Protein AF-A0A1V5L7X8-F1 (afdb_monomer_lite)

Radius of gyration: 22.52 Å; chains: 1; bounding box: 56×66×62 Å

Secondary structure (DSSP, 8-state):
-EESSS---S-B----TTPEEEEETTTTEEEEETTHHHHH-HHHHHHHHHHHHHH---S---S-----SS-HHHHHHHHHHHHHHHHHHHHHHHHHTT---TT--HHHHHHHHHHHHHS-THHHHT---EE-SSBSSSSEEEEPSHHHHHHHHHHHHHHHHHHHHHHHHHH-TT--HHHHHHHH-SPPP--EEEETTEEEEHHHHHHHHHHHHTTSS-SHHHHHHHHHHHHHHHHHHHHHHHHHHHHHHTT-SS--HHHHHHHHHHHHHHHHHHHHHHHHHHHHHHH-HHHHTTSSSHHHHHHHH--STT-HHHHHHHHHHHHHHHHHHHHHHH-

Structure (mmCIF, N/CA/C/O backbone):
data_AF-A0A1V5L7X8-F1
#
_entry.id   AF-A0A1V5L7X8-F1
#
loop_
_atom_site.group_PDB
_atom_site.id
_atom_site.type_symbol
_atom_site.label_atom_id
_atom_site.label_alt_id
_atom_site.label_comp_id
_atom_site.label_asym_id
_atom_site.label_entity_id
_atom_site.label_seq_id
_atom_site.pdbx_PDB_ins_code
_atom_site.Cartn_x
_atom_site.Cartn_y
_atom_site.Cartn_z
_atom_site.occupancy
_atom_site.B_iso_or_equiv
_atom_site.auth_seq_id
_atom_site.auth_comp_id
_atom_site.auth_asym_id
_atom_site.auth_atom_id
_atom_site.pdbx_PDB_model_num
ATOM 1 N N . MET A 1 1 ? -6.757 3.843 -9.253 1.00 75.81 1 MET A N 1
ATOM 2 C CA . MET A 1 1 ? -6.275 3.767 -10.645 1.00 75.81 1 MET A CA 1
ATOM 3 C C . MET A 1 1 ? -6.547 5.101 -11.329 1.00 75.81 1 MET A C 1
ATOM 5 O O . MET A 1 1 ? -7.628 5.641 -11.131 1.00 75.81 1 MET A O 1
ATOM 9 N N . LEU A 1 2 ? -5.576 5.668 -12.050 1.00 81.38 2 LEU A N 1
ATOM 10 C CA . LEU A 1 2 ? -5.768 6.826 -12.931 1.00 81.38 2 LEU A CA 1
ATOM 11 C C . LEU A 1 2 ? -5.693 6.351 -14.379 1.00 81.38 2 LEU A C 1
ATOM 13 O O . LEU A 1 2 ? -4.814 5.571 -14.728 1.00 81.38 2 LEU A O 1
ATOM 17 N N . ILE A 1 3 ? -6.605 6.836 -15.206 1.00 76.88 3 ILE A N 1
ATOM 18 C CA . ILE A 1 3 ? -6.681 6.509 -16.624 1.00 76.88 3 ILE A CA 1
ATOM 19 C C . ILE A 1 3 ? -6.250 7.751 -17.416 1.00 76.88 3 ILE A C 1
ATOM 21 O O . ILE A 1 3 ? -6.869 8.801 -17.254 1.00 76.88 3 ILE A O 1
ATOM 25 N N . SER A 1 4 ? -5.194 7.657 -18.238 1.00 70.31 4 SER A N 1
ATOM 26 C CA . SER A 1 4 ? -4.653 8.818 -18.974 1.00 70.31 4 SER A CA 1
ATOM 27 C C . SER A 1 4 ? -5.590 9.334 -20.076 1.00 70.31 4 SER A C 1
ATOM 29 O O . SER A 1 4 ? -5.692 10.541 -20.287 1.00 70.31 4 SER A O 1
ATOM 31 N N . LYS A 1 5 ? -6.293 8.425 -20.761 1.00 73.00 5 LYS A N 1
ATOM 32 C CA . LYS A 1 5 ? -7.314 8.689 -21.788 1.00 73.00 5 LYS A CA 1
ATOM 33 C C . LYS A 1 5 ? -8.407 7.635 -21.694 1.00 73.00 5 LYS A C 1
ATOM 35 O O . LYS A 1 5 ? -8.087 6.481 -21.455 1.00 73.00 5 LYS A O 1
ATOM 40 N N . ALA A 1 6 ? -9.668 8.002 -21.908 1.00 70.12 6 ALA A N 1
ATOM 41 C CA . ALA A 1 6 ? -10.821 7.101 -21.789 1.00 70.12 6 ALA A CA 1
ATOM 42 C C . ALA A 1 6 ? -11.048 6.202 -23.026 1.00 70.12 6 ALA A C 1
ATOM 44 O O . ALA A 1 6 ? -12.188 5.962 -23.407 1.00 70.12 6 ALA A O 1
ATOM 45 N N . ASP A 1 7 ? -9.975 5.730 -23.662 1.00 78.06 7 ASP A N 1
ATOM 46 C CA . ASP A 1 7 ? -10.042 4.908 -24.874 1.00 78.06 7 ASP A CA 1
ATOM 47 C C . ASP A 1 7 ? -9.293 3.590 -24.649 1.00 78.06 7 ASP A C 1
ATOM 49 O O . ASP A 1 7 ? -8.071 3.520 -24.813 1.00 78.06 7 ASP A O 1
ATOM 53 N N . TYR A 1 8 ? -10.026 2.565 -24.201 1.00 83.31 8 TYR A N 1
ATOM 54 C CA . TYR A 1 8 ? -9.545 1.188 -24.069 1.00 83.31 8 TYR A CA 1
ATOM 55 C C . TYR A 1 8 ? -10.532 0.261 -24.777 1.00 83.31 8 TYR A C 1
ATOM 57 O O . TYR A 1 8 ? -11.680 0.164 -24.343 1.00 83.31 8 TYR A O 1
ATOM 65 N N . PRO A 1 9 ? -10.110 -0.426 -25.849 1.00 83.12 9 PRO A N 1
ATOM 66 C CA . PRO A 1 9 ? -11.012 -1.237 -26.664 1.00 83.12 9 PRO A CA 1
ATOM 67 C C . PRO A 1 9 ? -11.331 -2.613 -26.053 1.00 83.12 9 PRO A C 1
ATOM 69 O O . PRO A 1 9 ? -12.159 -3.335 -26.601 1.00 83.12 9 PRO A O 1
ATOM 72 N N . ALA A 1 10 ? -10.669 -2.999 -24.958 1.00 89.50 10 ALA A N 1
ATOM 73 C CA . ALA A 1 10 ? -10.770 -4.321 -24.346 1.00 89.50 10 ALA A CA 1
ATOM 74 C C . ALA A 1 10 ? -11.104 -4.244 -22.847 1.00 89.50 10 ALA A C 1
ATOM 76 O O . ALA A 1 10 ? -10.884 -3.226 -22.191 1.00 89.50 10 ALA A O 1
ATOM 77 N N . GLU A 1 11 ? -11.616 -5.353 -22.310 1.00 91.94 11 GLU A N 1
ATOM 78 C CA . GLU A 1 11 ? -11.830 -5.547 -20.873 1.00 91.94 11 GLU A CA 1
ATOM 79 C C . GLU A 1 11 ? -10.484 -5.552 -20.129 1.00 91.94 11 GLU A C 1
ATOM 81 O O . GLU A 1 11 ? -9.515 -6.161 -20.594 1.00 91.94 11 GLU A O 1
ATOM 86 N N . LEU A 1 12 ? -10.437 -4.883 -18.973 1.00 93.44 12 LEU A N 1
ATOM 87 C CA . LEU A 1 12 ? -9.239 -4.724 -18.149 1.00 93.44 12 LEU A CA 1
ATOM 88 C C . LEU A 1 12 ? -9.455 -5.297 -16.748 1.00 93.44 12 LEU A C 1
ATOM 90 O O . LEU A 1 12 ? -10.485 -5.034 -16.127 1.00 93.44 12 LEU A O 1
ATOM 94 N N . ASP A 1 13 ? -8.438 -5.982 -16.233 1.00 94.88 13 ASP A N 1
ATOM 95 C CA . ASP A 1 13 ? -8.326 -6.395 -14.833 1.00 94.88 13 ASP A CA 1
ATOM 96 C C . ASP A 1 13 ? -6.951 -5.972 -14.306 1.00 94.88 13 ASP A C 1
ATOM 98 O O . ASP A 1 13 ? -5.922 -6.522 -14.685 1.00 94.88 13 ASP A O 1
ATOM 102 N N . ILE A 1 14 ? -6.896 -4.920 -13.489 1.00 95.62 14 ILE A N 1
ATOM 103 C CA . ILE A 1 14 ? -5.626 -4.305 -13.086 1.00 95.62 14 ILE A CA 1
ATOM 104 C C . ILE A 1 14 ? -5.356 -4.589 -11.606 1.00 95.62 14 ILE A C 1
ATOM 106 O O . ILE A 1 14 ? -5.745 -3.782 -10.757 1.00 95.62 14 ILE A O 1
ATOM 110 N N . PRO A 1 15 ? -4.606 -5.655 -11.266 1.00 96.56 15 PRO A N 1
ATOM 111 C CA . PRO A 1 15 ? -4.279 -6.017 -9.882 1.00 96.56 15 PRO A CA 1
ATOM 112 C C . PRO A 1 15 ? -3.201 -5.124 -9.238 1.00 96.56 15 PRO A C 1
ATOM 114 O O . PRO A 1 15 ? -2.566 -5.511 -8.261 1.00 96.56 15 PRO A O 1
ATOM 117 N N . LEU A 1 16 ? -2.940 -3.938 -9.798 1.00 97.88 16 LEU A N 1
ATOM 118 C CA . LEU A 1 16 ? -1.888 -3.022 -9.357 1.00 97.88 16 LEU A CA 1
ATOM 119 C C . LEU A 1 16 ? -2.522 -1.737 -8.804 1.00 97.88 16 LEU A C 1
ATOM 121 O O . LEU A 1 16 ? -2.891 -0.846 -9.585 1.00 97.88 16 LEU A O 1
ATOM 125 N N . PRO A 1 17 ? -2.659 -1.602 -7.471 1.00 96.62 17 PRO A N 1
ATOM 126 C CA . PRO A 1 17 ? -3.337 -0.468 -6.863 1.00 96.62 17 PRO A CA 1
ATOM 127 C C . PRO A 1 17 ? -2.562 0.827 -7.106 1.00 96.62 17 PRO A C 1
ATOM 129 O O . PRO A 1 17 ? -1.346 0.838 -7.310 1.00 96.62 17 PRO A O 1
ATOM 132 N N . PHE A 1 18 ? -3.273 1.956 -7.088 1.00 96.31 18 PHE A N 1
ATOM 133 C CA . PHE A 1 18 ? -2.678 3.286 -7.299 1.00 96.31 18 PHE A CA 1
ATOM 134 C C . PHE A 1 18 ? -1.931 3.459 -8.632 1.00 96.31 18 PHE A C 1
ATOM 136 O O . PHE A 1 18 ? -1.112 4.367 -8.754 1.00 96.31 18 PHE A O 1
ATOM 143 N N . SER A 1 19 ? -2.216 2.627 -9.634 1.00 96.81 19 SER A N 1
ATOM 144 C CA . SER A 1 19 ? -1.556 2.671 -10.938 1.00 96.81 19 SER A CA 1
ATOM 145 C C . SER A 1 19 ? -2.061 3.798 -11.846 1.00 96.81 19 SER A C 1
ATOM 147 O O . SER A 1 19 ? -3.189 4.282 -11.691 1.00 96.81 19 SER A O 1
ATOM 149 N N . LEU A 1 20 ? -1.211 4.206 -12.791 1.00 96.00 20 LEU A N 1
ATOM 150 C CA . LEU A 1 20 ? -1.579 4.948 -13.998 1.00 96.00 20 LEU A CA 1
ATOM 151 C C . LEU A 1 20 ? -1.630 3.976 -15.175 1.00 96.00 20 LEU A C 1
ATOM 153 O O . LEU A 1 20 ? -0.674 3.232 -15.387 1.00 96.00 20 LEU A O 1
ATOM 157 N N . LEU A 1 21 ? -2.714 4.032 -15.943 1.00 95.19 21 LEU A N 1
ATOM 158 C CA . LEU A 1 21 ? -2.870 3.318 -17.204 1.00 95.19 21 LEU A CA 1
ATOM 159 C C . LEU A 1 21 ? -2.687 4.279 -18.366 1.00 95.19 21 LEU A C 1
ATOM 161 O O . LEU A 1 21 ? -3.274 5.368 -18.377 1.00 95.19 21 LEU A O 1
ATOM 165 N N . ASN A 1 22 ? -1.910 3.838 -19.349 1.00 94.19 22 ASN A N 1
ATOM 166 C CA . ASN A 1 22 ? -1.708 4.532 -20.602 1.00 94.19 22 ASN A CA 1
ATOM 167 C C . ASN A 1 22 ? -1.894 3.577 -21.787 1.00 94.19 22 ASN A C 1
ATOM 169 O O . ASN A 1 22 ? -1.183 2.581 -21.920 1.00 94.19 22 ASN A O 1
ATOM 173 N N . ASN A 1 23 ? -2.844 3.892 -22.666 1.00 92.94 23 ASN A N 1
ATOM 174 C CA . ASN A 1 23 ? -3.020 3.182 -23.927 1.00 92.94 23 ASN A CA 1
ATOM 175 C C . ASN A 1 23 ? -2.022 3.720 -24.969 1.00 92.94 23 ASN A C 1
ATOM 177 O O . ASN A 1 23 ? -2.207 4.818 -25.500 1.00 92.94 23 ASN A O 1
ATOM 181 N N . ASN A 1 24 ? -0.968 2.957 -25.273 1.00 92.75 24 ASN A N 1
ATOM 182 C CA . ASN A 1 24 ? 0.016 3.323 -26.289 1.00 92.75 24 ASN A CA 1
ATOM 183 C C . ASN A 1 24 ? -0.350 2.672 -27.631 1.00 92.75 24 ASN A C 1
ATOM 185 O O . ASN A 1 24 ? 0.123 1.586 -27.975 1.00 92.75 24 ASN A O 1
ATOM 189 N N . ALA A 1 25 ? -1.207 3.361 -28.389 1.00 90.56 25 ALA A N 1
ATOM 190 C CA . ALA A 1 25 ? -1.681 2.900 -29.692 1.00 90.56 25 ALA A CA 1
ATOM 191 C C . ALA A 1 25 ? -0.547 2.759 -30.724 1.00 90.56 25 ALA A C 1
ATOM 193 O O . ALA A 1 25 ? -0.544 1.803 -31.493 1.00 90.56 25 ALA A O 1
ATOM 194 N N . THR A 1 26 ? 0.450 3.654 -30.704 1.00 92.62 26 THR A N 1
ATOM 195 C CA . THR A 1 26 ? 1.575 3.645 -31.656 1.00 92.62 26 THR A CA 1
ATOM 196 C C . THR A 1 26 ? 2.409 2.370 -31.560 1.00 92.62 26 THR A C 1
ATOM 198 O O . THR A 1 26 ? 2.804 1.815 -32.580 1.00 92.62 26 THR A O 1
ATOM 201 N N . LEU A 1 27 ? 2.671 1.892 -30.341 1.00 94.44 27 LEU A N 1
ATOM 202 C CA . LEU A 1 27 ? 3.422 0.654 -30.101 1.00 94.44 27 LEU A CA 1
ATOM 203 C C . LEU A 1 27 ? 2.517 -0.567 -29.897 1.00 94.44 27 LEU A C 1
ATOM 205 O O . LEU A 1 27 ? 3.012 -1.624 -29.513 1.00 94.44 27 LEU A O 1
ATOM 209 N N . ASN A 1 28 ? 1.207 -0.412 -30.120 1.00 94.44 28 ASN A N 1
ATOM 210 C CA . ASN A 1 28 ? 0.182 -1.417 -29.858 1.00 94.44 28 ASN A CA 1
ATOM 211 C C . ASN A 1 28 ? 0.393 -2.132 -28.509 1.00 94.44 28 ASN A C 1
ATOM 213 O O . ASN A 1 28 ? 0.590 -3.346 -28.453 1.00 94.44 28 ASN A O 1
ATOM 217 N N . ARG A 1 29 ? 0.415 -1.369 -27.410 1.00 95.00 29 ARG A N 1
ATOM 218 C CA . ARG A 1 29 ? 0.629 -1.917 -26.064 1.00 95.00 29 ARG A CA 1
ATOM 219 C C . ARG A 1 29 ? -0.116 -1.138 -24.989 1.00 95.00 29 ARG A C 1
ATOM 221 O O . ARG A 1 29 ? -0.363 0.061 -25.130 1.00 95.00 29 ARG A O 1
ATOM 228 N N . LEU A 1 30 ? -0.420 -1.818 -23.894 1.00 95.75 30 LEU A N 1
ATOM 229 C CA . LEU A 1 30 ? -0.875 -1.190 -22.661 1.00 95.75 30 LEU A CA 1
ATOM 230 C C . LEU A 1 30 ? 0.338 -0.905 -21.773 1.00 95.75 30 LEU A C 1
ATOM 232 O O . LEU A 1 30 ? 1.178 -1.775 -21.568 1.00 95.75 30 LEU A O 1
ATOM 236 N N . GLU A 1 31 ? 0.442 0.305 -21.240 1.00 96.69 31 GLU A N 1
ATOM 237 C CA . GLU A 1 31 ? 1.493 0.693 -20.301 1.00 96.69 31 GLU A CA 1
ATOM 238 C C . GLU A 1 31 ? 0.880 0.956 -18.930 1.00 96.69 31 GLU A C 1
ATOM 240 O O . GLU A 1 31 ? -0.093 1.704 -18.804 1.00 96.69 31 GLU A O 1
ATOM 245 N N . ILE A 1 32 ? 1.460 0.351 -17.896 1.00 97.56 32 ILE A N 1
ATOM 246 C CA . ILE A 1 32 ? 0.969 0.472 -16.525 1.00 97.56 32 ILE A CA 1
ATOM 247 C C . ILE A 1 32 ? 2.116 0.900 -15.628 1.00 97.56 32 ILE A C 1
ATOM 249 O O . ILE A 1 32 ? 3.139 0.227 -15.549 1.00 97.56 32 ILE A O 1
ATOM 253 N N . MET A 1 33 ? 1.934 2.010 -14.918 1.00 98.00 33 MET A N 1
ATOM 254 C CA . MET A 1 33 ? 2.867 2.469 -13.893 1.00 98.00 33 MET A CA 1
ATOM 255 C C . MET A 1 33 ? 2.246 2.223 -12.514 1.00 98.00 33 MET A C 1
ATOM 257 O O . MET A 1 33 ? 1.350 2.979 -12.122 1.00 98.00 33 MET A O 1
ATOM 261 N N . PRO A 1 34 ? 2.661 1.179 -11.776 1.00 98.19 34 PRO A N 1
ATOM 262 C CA . PRO A 1 34 ? 2.122 0.882 -10.451 1.00 98.19 34 PRO A CA 1
ATOM 263 C C . PRO A 1 34 ? 2.536 1.967 -9.449 1.00 98.19 34 PRO A C 1
ATOM 265 O O . PRO A 1 34 ? 3.495 2.697 -9.685 1.00 98.19 34 PRO A O 1
ATOM 268 N N . ALA A 1 35 ? 1.797 2.111 -8.345 1.00 97.44 35 ALA A N 1
ATOM 269 C CA . ALA A 1 35 ? 2.056 3.119 -7.305 1.00 97.44 35 ALA A CA 1
ATOM 270 C C . ALA A 1 35 ? 2.170 4.586 -7.797 1.00 97.44 35 ALA A C 1
ATOM 272 O O . ALA A 1 35 ? 2.657 5.451 -7.067 1.00 97.44 35 ALA A O 1
ATOM 273 N N . PHE A 1 36 ? 1.690 4.903 -9.006 1.00 96.69 36 PHE A N 1
ATOM 274 C CA . PHE A 1 36 ? 1.754 6.238 -9.606 1.00 96.69 36 PHE A CA 1
ATOM 275 C C . PHE A 1 36 ? 1.225 7.340 -8.684 1.00 96.69 36 PHE A C 1
ATOM 277 O O . PHE A 1 36 ? 1.854 8.389 -8.553 1.00 96.69 36 PHE A O 1
ATOM 284 N N . TRP A 1 37 ? 0.084 7.115 -8.022 1.00 94.94 37 TRP A N 1
ATOM 285 C CA . TRP A 1 37 ? -0.493 8.137 -7.140 1.00 94.94 37 TRP A CA 1
ATOM 286 C C . TRP A 1 37 ? 0.433 8.483 -5.978 1.00 94.94 37 TRP A C 1
ATOM 288 O O . TRP A 1 37 ? 0.514 9.641 -5.594 1.00 94.94 37 TRP A O 1
ATOM 298 N N . TRP A 1 38 ? 1.163 7.505 -5.453 1.00 95.50 38 TRP A N 1
ATOM 299 C CA . TRP A 1 38 ? 2.105 7.721 -4.361 1.00 95.50 38 TRP A CA 1
ATOM 300 C C . TRP A 1 38 ? 3.388 8.399 -4.823 1.00 95.50 38 TRP A C 1
ATOM 302 O O . TRP A 1 38 ? 3.891 9.294 -4.154 1.00 95.50 38 TRP A O 1
ATOM 312 N N . MET A 1 39 ? 3.900 8.006 -5.987 1.00 94.69 39 MET A N 1
ATOM 313 C CA . MET A 1 39 ? 5.159 8.543 -6.499 1.00 94.69 39 MET A CA 1
ATOM 314 C C . MET A 1 39 ? 5.021 9.928 -7.137 1.00 94.69 39 MET A C 1
ATOM 316 O O . MET A 1 39 ? 5.973 10.698 -7.105 1.00 94.69 39 MET A O 1
ATOM 320 N N . TYR A 1 40 ? 3.874 10.241 -7.750 1.00 92.19 40 TYR A N 1
ATOM 321 C CA . TYR A 1 40 ? 3.765 11.394 -8.652 1.00 92.19 40 TYR A CA 1
ATOM 322 C C . TYR A 1 40 ? 2.504 12.248 -8.485 1.00 92.19 40 TYR A C 1
ATOM 324 O O . TYR A 1 40 ? 2.438 13.323 -9.092 1.00 92.19 40 TYR A O 1
ATOM 332 N N . ASN A 1 41 ? 1.515 11.795 -7.703 1.00 91.38 41 ASN A N 1
ATOM 333 C CA . ASN A 1 41 ? 0.250 12.507 -7.485 1.00 91.38 41 ASN A CA 1
ATOM 334 C C . ASN A 1 41 ? -0.234 12.428 -6.022 1.00 91.38 41 ASN A C 1
ATOM 336 O O . ASN A 1 41 ? -1.424 12.234 -5.738 1.00 91.38 41 ASN A O 1
ATOM 340 N N . MET A 1 42 ? 0.703 12.569 -5.078 1.00 90.88 42 MET A N 1
ATOM 341 C CA . MET A 1 42 ? 0.423 12.412 -3.649 1.00 90.88 42 MET A CA 1
ATOM 342 C C . MET A 1 42 ? -0.582 13.458 -3.153 1.00 90.88 42 MET A C 1
ATOM 344 O O . MET A 1 42 ? -1.437 13.149 -2.325 1.00 90.88 42 MET A O 1
ATOM 348 N N . TYR A 1 43 ? -0.547 14.677 -3.708 1.00 88.75 43 TYR A N 1
ATOM 349 C CA . TYR A 1 43 ? -1.512 15.726 -3.366 1.00 88.75 43 TYR A CA 1
ATOM 350 C C . TYR A 1 43 ? -2.955 15.256 -3.574 1.00 88.75 43 TYR A C 1
ATOM 352 O O . TYR A 1 43 ? -3.797 15.446 -2.697 1.00 88.75 43 TYR A O 1
ATOM 360 N N . ALA A 1 44 ? -3.266 14.630 -4.714 1.00 87.44 44 ALA A N 1
ATOM 361 C CA . ALA A 1 44 ? -4.617 14.143 -4.975 1.00 87.44 44 ALA A CA 1
ATOM 362 C C . ALA A 1 44 ? -4.984 12.969 -4.057 1.00 87.44 44 ALA A C 1
ATOM 364 O O . ALA A 1 44 ? -6.103 12.933 -3.543 1.00 87.44 44 ALA A O 1
ATOM 365 N N . LEU A 1 45 ? -4.042 12.052 -3.809 1.00 88.19 45 LEU A N 1
ATOM 366 C CA . LEU A 1 45 ? -4.249 10.908 -2.920 1.00 88.19 45 LEU A CA 1
ATOM 367 C C . LEU A 1 45 ? -4.596 11.357 -1.491 1.00 88.19 45 LEU A C 1
ATOM 369 O O . LEU A 1 45 ? -5.637 10.969 -0.957 1.00 88.19 45 LEU A O 1
ATOM 373 N N . ALA A 1 46 ? -3.771 12.228 -0.905 1.00 86.50 46 ALA A N 1
ATOM 374 C CA . ALA A 1 46 ? -3.958 12.734 0.451 1.00 86.50 46 ALA A CA 1
ATOM 375 C C . ALA A 1 46 ? -5.219 13.611 0.563 1.00 86.50 46 ALA A C 1
ATOM 377 O O . ALA A 1 46 ? -6.036 13.438 1.473 1.00 86.50 46 ALA A O 1
ATOM 378 N N . ARG A 1 47 ? -5.441 14.510 -0.409 1.00 85.19 47 ARG A N 1
ATOM 379 C CA . ARG A 1 47 ? -6.591 15.427 -0.397 1.00 85.19 47 ARG A CA 1
ATOM 380 C C . ARG A 1 47 ? -7.919 14.697 -0.513 1.00 85.19 47 ARG A C 1
ATOM 382 O O . ARG A 1 47 ? -8.904 15.158 0.060 1.00 85.19 47 ARG A O 1
ATOM 389 N N . ASN A 1 48 ? -7.982 13.589 -1.251 1.00 85.38 48 ASN A N 1
ATOM 390 C CA . ASN A 1 48 ? -9.214 12.817 -1.385 1.00 85.38 48 ASN A CA 1
ATOM 391 C C . ASN A 1 48 ? -9.667 12.249 -0.034 1.00 85.38 48 ASN A C 1
ATOM 393 O O . ASN A 1 48 ? -10.828 12.432 0.326 1.00 85.38 48 ASN A O 1
ATOM 397 N N . GLY A 1 49 ? -8.749 11.687 0.762 1.00 80.50 49 GLY A N 1
ATOM 398 C CA . GLY A 1 49 ? -9.058 11.201 2.113 1.00 80.50 49 GLY A CA 1
ATOM 399 C C . GLY A 1 49 ? -9.636 12.294 3.021 1.00 80.50 49 GLY A C 1
ATOM 400 O O . GLY A 1 49 ? -10.692 12.106 3.631 1.00 80.50 49 GLY A O 1
ATOM 401 N N . ALA A 1 50 ? -9.004 13.473 3.050 1.00 80.50 50 ALA A N 1
ATOM 402 C CA . ALA A 1 50 ? -9.491 14.626 3.813 1.00 80.50 50 ALA A CA 1
ATOM 403 C C . ALA A 1 50 ? -10.854 15.138 3.306 1.00 80.50 50 ALA A C 1
ATOM 405 O O . ALA A 1 50 ? -11.768 15.405 4.091 1.00 80.50 50 ALA A O 1
ATOM 406 N N . LYS A 1 51 ? -11.023 15.227 1.979 1.00 84.44 51 LYS A N 1
ATOM 407 C CA . LYS A 1 51 ? -12.272 15.659 1.337 1.00 84.44 51 LYS A CA 1
ATOM 408 C C . LYS A 1 51 ? -13.442 14.747 1.666 1.00 84.44 51 LYS A C 1
ATOM 410 O O . LYS A 1 51 ? -14.535 15.261 1.870 1.00 84.44 51 LYS A O 1
ATOM 415 N N . TYR A 1 52 ? -13.265 13.428 1.678 1.00 84.94 52 TYR A N 1
ATOM 416 C CA . TYR A 1 52 ? -14.387 12.526 1.945 1.00 84.94 52 TYR A CA 1
ATOM 417 C C . TYR A 1 52 ? -14.928 12.702 3.364 1.00 84.94 52 TYR A C 1
ATOM 419 O O . TYR A 1 52 ? -16.143 12.755 3.539 1.00 84.94 52 TYR A O 1
ATOM 427 N N . ARG A 1 53 ? -14.046 12.912 4.351 1.00 82.50 53 ARG A N 1
ATOM 428 C CA . ARG A 1 53 ? -14.459 13.203 5.731 1.00 82.50 53 ARG A CA 1
ATOM 429 C C . ARG A 1 53 ? -15.208 14.530 5.834 1.00 82.50 53 ARG A C 1
ATOM 431 O O . ARG A 1 53 ? -16.305 14.564 6.385 1.00 82.50 53 ARG A O 1
ATOM 438 N N . SER A 1 54 ? -14.659 15.610 5.272 1.00 84.31 54 SER A N 1
ATOM 439 C CA . SER A 1 54 ? -15.281 16.942 5.356 1.00 84.31 54 SER A CA 1
ATOM 440 C C . SER A 1 54 ? -16.568 17.069 4.535 1.00 84.31 54 SER A C 1
ATOM 442 O O . SER A 1 54 ? -17.448 17.862 4.867 1.00 84.31 54 SER A O 1
ATOM 444 N N . ARG A 1 55 ? -16.711 16.273 3.469 1.00 86.44 55 ARG A N 1
ATOM 445 C CA . ARG A 1 55 ? -17.895 16.263 2.597 1.00 86.44 55 ARG A CA 1
ATOM 446 C C . ARG A 1 55 ? -18.968 15.266 3.021 1.00 86.44 55 ARG A C 1
ATOM 448 O O . ARG A 1 55 ? -20.032 15.260 2.400 1.00 86.44 55 ARG A O 1
ATOM 455 N N . ASP A 1 56 ? -18.747 14.455 4.056 1.00 86.69 56 ASP A N 1
ATOM 456 C CA . ASP A 1 56 ? -19.776 13.551 4.572 1.00 86.69 56 ASP A CA 1
ATOM 457 C C . ASP A 1 56 ? -20.893 14.329 5.296 1.00 86.69 56 ASP A C 1
ATOM 459 O O . ASP A 1 56 ? -20.899 14.486 6.522 1.00 86.69 56 ASP A O 1
ATOM 463 N N . LYS A 1 57 ? -21.867 14.788 4.500 1.00 89.31 57 LYS A N 1
ATOM 464 C CA . LYS A 1 57 ? -23.084 15.502 4.919 1.00 89.31 57 LYS A CA 1
ATOM 465 C C . LYS A 1 57 ? -24.283 14.571 5.146 1.00 89.31 57 LYS A C 1
ATOM 467 O O . LYS A 1 57 ? -25.424 15.038 5.160 1.00 89.31 57 LYS A O 1
ATOM 472 N N . ARG A 1 58 ? -24.075 13.253 5.278 1.00 88.62 58 ARG A N 1
ATOM 473 C CA . ARG A 1 58 ? -25.179 12.310 5.526 1.00 88.62 58 ARG A CA 1
ATOM 474 C C . ARG A 1 58 ? -25.919 12.711 6.803 1.00 88.62 58 ARG A C 1
ATOM 476 O O . ARG A 1 58 ? -25.315 12.790 7.869 1.00 88.62 58 ARG A O 1
ATOM 483 N N . LYS A 1 59 ? -27.240 12.903 6.697 1.00 86.25 59 LYS A N 1
ATOM 484 C CA . LYS A 1 59 ? -28.117 13.198 7.848 1.00 86.25 59 LYS A CA 1
ATOM 485 C C . LYS A 1 59 ? -28.126 12.059 8.869 1.00 86.25 59 LYS A C 1
ATOM 487 O O . LYS A 1 59 ? -28.266 12.295 10.059 1.00 86.25 59 LYS A O 1
ATOM 492 N N . ASN A 1 60 ? -27.990 10.823 8.390 1.00 83.56 60 ASN A N 1
ATOM 493 C CA . ASN A 1 60 ? -28.035 9.623 9.210 1.00 83.56 60 ASN A CA 1
ATOM 494 C C . ASN A 1 60 ? -26.761 8.794 9.005 1.00 83.56 60 ASN A C 1
ATOM 496 O O . ASN A 1 60 ? -26.632 8.076 8.013 1.00 83.56 60 ASN A O 1
ATOM 500 N N . LYS A 1 61 ? -25.811 8.898 9.939 1.00 85.06 61 LYS A N 1
ATOM 501 C CA . LYS A 1 61 ? -24.508 8.211 9.891 1.00 85.06 61 LYS A CA 1
ATOM 502 C C . LYS A 1 61 ? -24.544 6.846 10.592 1.00 85.06 61 LYS A C 1
ATOM 504 O O . LYS A 1 61 ? -23.650 6.511 11.353 1.00 85.06 61 LYS A O 1
ATOM 509 N N . LYS A 1 62 ? -25.592 6.053 10.334 1.00 83.69 62 LYS A N 1
ATOM 510 C CA . LYS A 1 62 ? -25.719 4.676 10.857 1.00 83.69 62 LYS A CA 1
ATOM 511 C C . LYS A 1 62 ? -24.637 3.735 10.319 1.00 83.69 62 LYS A C 1
ATOM 513 O O . LYS A 1 62 ? -24.181 2.864 11.049 1.00 83.69 62 LYS A O 1
ATOM 518 N N . GLN A 1 63 ? -24.250 3.904 9.053 1.00 86.31 63 GLN A N 1
ATOM 519 C CA . GLN A 1 63 ? -23.171 3.136 8.430 1.00 86.31 63 GLN A CA 1
ATOM 520 C C . GLN A 1 63 ? -21.839 3.855 8.641 1.00 86.31 63 GLN A C 1
ATOM 522 O O . GLN A 1 63 ? -21.651 4.979 8.151 1.00 86.31 63 GLN A O 1
ATOM 527 N N . ASN A 1 64 ? -20.917 3.182 9.320 1.00 90.50 64 ASN A N 1
ATOM 528 C CA . ASN A 1 64 ? -19.542 3.637 9.451 1.00 90.50 64 ASN A CA 1
ATOM 529 C C . ASN A 1 64 ? -18.775 3.384 8.150 1.00 90.50 64 ASN A C 1
ATOM 531 O O . ASN A 1 64 ? -19.022 2.395 7.463 1.00 90.50 64 ASN A O 1
ATOM 535 N N . ILE A 1 65 ? -17.876 4.301 7.795 1.00 91.12 65 ILE A N 1
ATOM 536 C CA . ILE A 1 65 ? -17.109 4.245 6.549 1.00 91.12 65 ILE A CA 1
ATOM 537 C C . ILE A 1 65 ? -15.634 4.450 6.878 1.00 91.12 65 ILE A C 1
ATOM 539 O O . ILE A 1 65 ? -15.278 5.398 7.580 1.00 91.12 65 ILE A O 1
ATOM 543 N N . GLU A 1 66 ? -14.789 3.566 6.357 1.00 92.88 66 GLU A N 1
ATOM 544 C CA . GLU A 1 66 ? -13.347 3.761 6.299 1.00 92.88 66 GLU A CA 1
ATOM 545 C C . GLU A 1 66 ? -13.017 4.747 5.170 1.00 92.88 66 GLU A C 1
ATOM 547 O O . GLU A 1 66 ? -13.421 4.565 4.022 1.00 92.88 66 GLU A O 1
ATOM 552 N N . PHE A 1 67 ? -12.296 5.813 5.514 1.00 89.94 67 PHE A N 1
ATOM 553 C CA . PHE A 1 67 ? -11.921 6.882 4.582 1.00 89.94 67 PHE A CA 1
ATOM 554 C C . PHE A 1 67 ? -10.429 6.877 4.248 1.00 89.94 67 PHE A C 1
ATOM 556 O O . PHE A 1 67 ? -9.993 7.642 3.385 1.00 89.94 67 PHE A O 1
ATOM 563 N N . GLU A 1 68 ? -9.620 6.091 4.960 1.00 90.94 68 GLU A N 1
ATOM 564 C CA . GLU A 1 68 ? -8.200 5.975 4.650 1.00 90.94 68 GLU A CA 1
ATOM 565 C C . GLU A 1 68 ? -7.977 5.189 3.357 1.00 90.94 68 GLU A C 1
ATOM 567 O O . GLU A 1 68 ? -8.565 4.136 3.143 1.00 90.94 68 GLU A O 1
ATOM 572 N N . CYS A 1 69 ? -7.089 5.694 2.496 1.00 91.69 69 CYS A N 1
ATOM 573 C CA . CYS A 1 69 ? -6.723 5.004 1.259 1.00 91.69 69 CYS A CA 1
ATOM 574 C C . CYS A 1 69 ? -5.914 3.725 1.518 1.00 91.69 69 CYS A C 1
ATOM 576 O O . CYS A 1 69 ? -6.022 2.769 0.756 1.00 91.69 69 CYS A O 1
ATOM 578 N N . LEU A 1 70 ? -5.121 3.705 2.594 1.00 95.31 70 LEU A N 1
ATOM 579 C CA . LEU A 1 70 ? -4.368 2.542 3.054 1.00 95.31 70 LEU A CA 1
ATOM 580 C C . LEU A 1 70 ? -5.153 1.836 4.160 1.00 95.31 70 LEU A C 1
ATOM 582 O O . LEU A 1 70 ? -4.859 1.972 5.349 1.00 95.31 70 LEU A O 1
ATOM 586 N N . ALA A 1 71 ? -6.193 1.122 3.751 1.00 95.94 71 ALA A N 1
ATOM 587 C CA . ALA A 1 71 ? -6.994 0.273 4.615 1.00 95.94 71 ALA A CA 1
ATOM 588 C C . ALA A 1 71 ? -6.569 -1.205 4.474 1.00 95.94 71 ALA A C 1
ATOM 590 O O . ALA A 1 71 ? -5.789 -1.523 3.574 1.00 95.94 71 ALA A O 1
ATOM 591 N N . PRO A 1 72 ? -6.994 -2.114 5.376 1.00 97.81 72 PRO A N 1
ATOM 592 C CA . PRO A 1 72 ? -6.539 -3.504 5.348 1.00 97.81 72 PRO A CA 1
ATOM 593 C C . PRO A 1 72 ? -6.703 -4.225 4.002 1.00 97.81 72 PRO A C 1
ATOM 595 O O . PRO A 1 72 ? -5.777 -4.905 3.583 1.00 97.81 72 PRO A O 1
ATOM 598 N N . ASP A 1 73 ? -7.826 -4.045 3.306 1.00 97.06 73 ASP A N 1
ATOM 599 C CA . ASP A 1 73 ? -8.062 -4.604 1.968 1.00 97.06 73 ASP A CA 1
ATOM 600 C C . ASP A 1 73 ? -7.064 -4.064 0.937 1.00 97.06 73 ASP A C 1
ATOM 602 O O . ASP A 1 73 ? -6.382 -4.852 0.286 1.00 97.06 73 ASP A O 1
ATOM 606 N N . THR A 1 74 ? -6.879 -2.741 0.867 1.00 97.31 74 THR A N 1
ATOM 607 C CA . THR A 1 74 ? -5.880 -2.118 -0.015 1.00 97.31 74 THR A CA 1
ATOM 608 C C . THR A 1 74 ? -4.466 -2.628 0.278 1.00 97.31 74 THR A C 1
ATOM 610 O O . THR A 1 74 ? -3.657 -2.807 -0.628 1.00 97.31 74 THR A O 1
ATOM 613 N N . ILE A 1 75 ? -4.122 -2.843 1.550 1.00 98.56 75 ILE A N 1
ATOM 614 C CA . ILE A 1 75 ? -2.796 -3.345 1.932 1.00 98.56 75 ILE A CA 1
ATOM 615 C C . ILE A 1 75 ? -2.588 -4.773 1.430 1.00 98.56 75 ILE A C 1
ATOM 617 O O . ILE A 1 75 ? -1.503 -5.091 0.942 1.00 98.56 75 ILE A O 1
ATOM 621 N N . GLU A 1 76 ? -3.618 -5.612 1.471 1.00 98.38 76 GLU A N 1
ATOM 622 C CA . GLU A 1 76 ? -3.549 -6.963 0.916 1.00 98.38 76 GLU A CA 1
ATOM 623 C C . GLU A 1 76 ? -3.509 -6.959 -0.621 1.00 98.38 76 GLU A C 1
ATOM 625 O O . GLU A 1 76 ? -2.753 -7.738 -1.206 1.00 98.38 76 GLU A O 1
ATOM 630 N N . GLU A 1 77 ? -4.192 -6.018 -1.285 1.00 98.19 77 GLU A N 1
ATOM 631 C CA . GLU A 1 77 ? -4.008 -5.760 -2.724 1.00 98.19 77 GLU A CA 1
ATOM 632 C C . GLU A 1 77 ? -2.564 -5.346 -3.046 1.00 98.19 77 GLU A C 1
ATOM 634 O O . GLU A 1 77 ? -1.981 -5.830 -4.015 1.00 98.19 77 GLU A O 1
ATOM 639 N N . ILE A 1 78 ? -1.945 -4.496 -2.217 1.00 98.75 78 ILE A N 1
ATOM 640 C CA . ILE A 1 78 ? -0.540 -4.101 -2.375 1.00 98.75 78 ILE A CA 1
ATOM 641 C C . ILE A 1 78 ? 0.391 -5.312 -2.210 1.00 98.75 78 ILE A C 1
ATOM 643 O O . ILE A 1 78 ? 1.325 -5.473 -2.994 1.00 98.75 78 ILE A O 1
ATOM 647 N N . PHE A 1 79 ? 0.150 -6.193 -1.235 1.00 98.62 79 PHE A N 1
ATOM 648 C CA . PHE A 1 79 ? 0.942 -7.417 -1.083 1.00 98.62 79 PHE A CA 1
ATOM 649 C C . PHE A 1 79 ? 0.818 -8.347 -2.296 1.00 98.62 79 PHE A C 1
ATOM 651 O O . PHE A 1 79 ? 1.827 -8.900 -2.747 1.00 98.62 79 PHE A O 1
ATOM 658 N N . ALA A 1 80 ? -0.391 -8.503 -2.840 1.00 98.38 80 ALA A N 1
ATOM 659 C CA . ALA A 1 80 ? -0.614 -9.261 -4.067 1.00 98.38 80 ALA A CA 1
ATOM 660 C C . ALA A 1 80 ? 0.121 -8.623 -5.258 1.00 98.38 80 ALA A C 1
ATOM 662 O O . ALA A 1 80 ? 0.822 -9.320 -5.993 1.00 98.38 80 ALA A O 1
ATOM 663 N N . ALA A 1 81 ? 0.052 -7.296 -5.390 1.00 98.56 81 ALA A N 1
ATOM 664 C CA . ALA A 1 81 ? 0.766 -6.544 -6.414 1.00 98.56 81 ALA A CA 1
ATOM 665 C C . ALA A 1 81 ? 2.287 -6.719 -6.305 1.00 98.56 81 ALA A C 1
ATOM 667 O O . ALA A 1 81 ? 2.930 -7.013 -7.308 1.00 98.56 81 ALA A O 1
ATOM 668 N N . CYS A 1 82 ? 2.871 -6.619 -5.104 1.00 98.69 82 CYS A N 1
ATOM 669 C CA . CYS A 1 82 ? 4.298 -6.884 -4.895 1.00 98.69 82 CYS A CA 1
ATOM 670 C C . CYS A 1 82 ? 4.686 -8.278 -5.391 1.00 98.69 82 CYS A C 1
ATOM 672 O O . CYS A 1 82 ? 5.659 -8.404 -6.128 1.00 98.69 82 CYS A O 1
ATOM 674 N N . ARG A 1 83 ? 3.904 -9.311 -5.050 1.00 98.50 83 ARG A N 1
ATOM 675 C CA . ARG A 1 83 ? 4.161 -10.682 -5.512 1.00 98.50 83 ARG A CA 1
ATOM 676 C C . ARG A 1 83 ? 4.120 -10.793 -7.040 1.00 98.50 83 ARG A C 1
ATOM 678 O O . ARG A 1 83 ? 4.970 -11.470 -7.611 1.00 98.50 83 ARG A O 1
ATOM 685 N N . LEU A 1 84 ? 3.167 -10.136 -7.701 1.00 98.69 84 LEU A N 1
ATOM 686 C CA . LEU A 1 84 ? 3.091 -10.117 -9.165 1.00 98.69 84 LEU A CA 1
ATOM 687 C C . LEU A 1 84 ? 4.306 -9.418 -9.786 1.00 98.69 84 LEU A C 1
ATOM 689 O O . LEU A 1 84 ? 4.927 -9.971 -10.691 1.00 98.69 84 LEU A O 1
ATOM 693 N N . LEU A 1 85 ? 4.702 -8.253 -9.261 1.00 98.75 85 LEU A N 1
ATOM 694 C CA . LEU A 1 85 ? 5.894 -7.534 -9.723 1.00 98.75 85 LEU A CA 1
ATOM 695 C C . LEU A 1 85 ? 7.167 -8.370 -9.542 1.00 98.75 85 LEU A C 1
ATOM 697 O O . LEU A 1 85 ? 8.016 -8.381 -10.432 1.00 98.75 85 LEU A O 1
ATOM 701 N N . GLU A 1 86 ? 7.291 -9.093 -8.426 1.00 98.75 86 GLU A N 1
ATOM 702 C CA . GLU A 1 86 ? 8.384 -10.038 -8.187 1.00 98.75 86 GLU A CA 1
ATOM 703 C C . GLU A 1 86 ? 8.407 -11.128 -9.280 1.00 98.75 86 GLU A C 1
ATOM 705 O O . GLU A 1 86 ? 9.411 -11.294 -9.974 1.00 98.75 86 GLU A O 1
ATOM 710 N N . ILE A 1 87 ? 7.285 -11.816 -9.511 1.00 98.62 87 ILE A N 1
ATOM 711 C CA . ILE A 1 87 ? 7.186 -12.879 -10.527 1.00 98.62 87 ILE A CA 1
ATOM 712 C C . ILE A 1 87 ? 7.521 -12.348 -11.928 1.00 98.62 87 ILE A C 1
ATOM 714 O O . ILE A 1 87 ? 8.378 -12.911 -12.614 1.00 98.62 87 ILE A O 1
ATOM 718 N N . TRP A 1 88 ? 6.904 -11.242 -12.350 1.00 98.50 88 TRP A N 1
ATOM 719 C CA . TRP A 1 88 ? 7.117 -10.675 -13.685 1.00 98.50 88 TRP A CA 1
ATOM 720 C C . TRP A 1 88 ? 8.547 -10.171 -13.891 1.00 98.50 88 TRP A C 1
ATOM 722 O O . TRP A 1 88 ? 9.090 -10.292 -14.992 1.00 98.50 88 TRP A O 1
ATOM 732 N N . THR A 1 89 ? 9.193 -9.658 -12.840 1.00 98.56 89 THR A N 1
ATOM 733 C CA . THR A 1 89 ? 10.605 -9.254 -12.898 1.00 98.56 89 THR A CA 1
ATOM 734 C C . THR A 1 89 ? 11.514 -10.464 -13.093 1.00 98.56 89 THR A C 1
ATOM 736 O O . THR A 1 89 ? 12.393 -10.438 -13.955 1.00 98.56 89 THR A O 1
ATOM 739 N N . ALA A 1 90 ? 11.281 -11.559 -12.363 1.00 97.94 90 ALA A N 1
ATOM 740 C CA . ALA A 1 90 ? 12.057 -12.785 -12.533 1.00 97.94 90 ALA A CA 1
ATOM 741 C C . ALA A 1 90 ? 11.891 -13.390 -13.934 1.00 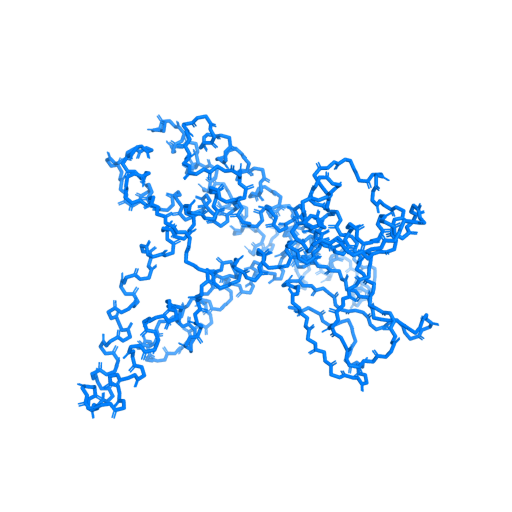97.94 90 ALA A C 1
ATOM 743 O O . ALA A 1 90 ? 12.878 -13.791 -14.548 1.00 97.94 90 ALA A O 1
ATOM 744 N N . ARG A 1 91 ? 10.668 -13.392 -14.477 1.00 97.56 91 ARG A N 1
ATOM 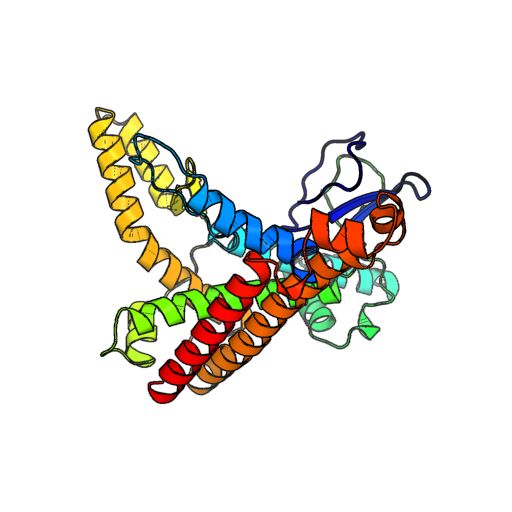745 C CA . ARG A 1 91 ? 10.399 -13.819 -15.860 1.00 97.56 91 ARG A CA 1
ATOM 746 C C . ARG A 1 91 ? 11.124 -12.954 -16.882 1.00 97.56 91 ARG A C 1
ATOM 748 O O . ARG A 1 91 ? 11.702 -13.472 -17.835 1.00 97.56 91 ARG A O 1
ATOM 755 N N . ALA A 1 92 ? 11.118 -11.636 -16.686 1.00 97.56 92 ALA A N 1
ATOM 756 C CA . ALA A 1 92 ? 11.843 -10.716 -17.555 1.00 97.56 92 ALA A CA 1
ATOM 757 C C . ALA A 1 92 ? 13.353 -10.960 -17.527 1.00 97.56 92 ALA A C 1
ATOM 759 O O . ALA A 1 92 ? 13.988 -10.959 -18.580 1.00 97.56 92 ALA A O 1
ATOM 760 N N . TRP A 1 93 ? 13.899 -11.249 -16.348 1.00 97.19 93 TRP A N 1
ATOM 761 C CA . TRP A 1 93 ? 15.303 -11.600 -16.173 1.00 97.19 93 TRP A CA 1
ATOM 762 C C . TRP A 1 93 ? 15.671 -12.952 -16.808 1.00 97.19 93 TRP A C 1
ATOM 764 O O . TRP A 1 93 ? 16.697 -13.064 -17.472 1.00 97.19 93 TRP A O 1
ATOM 774 N N . LEU A 1 94 ? 14.833 -13.987 -16.666 1.00 96.19 94 LEU A N 1
ATOM 775 C CA . LEU A 1 94 ? 15.064 -15.279 -17.330 1.00 96.19 94 LEU A CA 1
ATOM 776 C C . LEU A 1 94 ? 15.058 -15.129 -18.853 1.00 96.19 94 LEU A C 1
ATOM 778 O O . LEU A 1 94 ? 15.955 -15.635 -19.528 1.00 96.19 94 LEU A O 1
ATOM 782 N N . ARG A 1 95 ? 14.093 -14.366 -19.379 1.00 95.25 95 ARG A N 1
ATOM 783 C CA . ARG A 1 95 ? 13.986 -14.061 -20.807 1.00 95.25 95 ARG A CA 1
ATOM 784 C C . ARG A 1 95 ? 15.199 -13.289 -21.326 1.00 95.25 95 ARG A C 1
ATOM 786 O O . ARG A 1 95 ? 15.700 -13.639 -22.390 1.00 95.25 95 ARG A O 1
ATOM 793 N N . SER A 1 96 ? 15.695 -12.284 -20.599 1.00 95.06 96 SER A N 1
ATOM 794 C CA . SER A 1 96 ? 16.898 -11.544 -21.016 1.00 95.06 96 SER A CA 1
ATOM 795 C C . SER A 1 96 ? 18.163 -12.408 -20.970 1.00 95.06 96 SER A C 1
ATOM 797 O O . SER A 1 96 ? 19.056 -12.227 -21.792 1.00 95.06 96 SER A O 1
ATOM 799 N N . ALA A 1 97 ? 18.213 -13.392 -20.069 1.00 92.06 97 ALA A N 1
ATOM 800 C CA . ALA A 1 97 ? 19.301 -14.360 -19.963 1.00 92.06 97 ALA A CA 1
ATOM 801 C C . ALA A 1 97 ? 19.173 -15.570 -20.916 1.00 92.06 97 ALA A C 1
ATOM 803 O O . ALA A 1 97 ? 20.013 -16.468 -20.854 1.00 92.06 97 ALA A O 1
ATOM 804 N N . GLY A 1 98 ? 18.127 -15.639 -21.753 1.00 91.69 98 GLY A N 1
ATOM 805 C CA . GLY A 1 98 ? 17.869 -16.772 -22.653 1.00 91.69 98 GLY A CA 1
ATOM 806 C C . GLY A 1 98 ? 17.588 -18.097 -21.931 1.00 91.69 98 GLY A C 1
ATOM 807 O O . GLY A 1 98 ? 17.827 -19.165 -22.491 1.00 91.69 98 GLY A O 1
ATOM 808 N N . ARG A 1 99 ? 17.130 -18.046 -20.674 1.00 90.38 99 ARG A N 1
ATOM 809 C CA . ARG A 1 99 ? 16.861 -19.230 -19.848 1.00 90.38 99 ARG A CA 1
ATOM 810 C C . ARG A 1 99 ? 15.389 -19.642 -19.958 1.00 90.38 99 ARG A C 1
ATOM 812 O O . ARG A 1 99 ? 14.529 -18.761 -19.932 1.00 90.38 99 ARG A O 1
ATOM 819 N N . PRO A 1 100 ? 15.084 -20.950 -20.042 1.00 86.88 100 PRO A N 1
ATOM 820 C CA . PRO A 1 100 ? 13.705 -21.419 -20.046 1.00 86.88 100 PRO A CA 1
ATOM 821 C C . PRO A 1 100 ? 13.037 -21.154 -18.690 1.00 86.88 100 PRO A C 1
ATOM 823 O O . PRO A 1 100 ? 13.678 -21.228 -17.641 1.00 86.88 100 PRO A O 1
ATOM 826 N N . GLU A 1 101 ? 11.740 -20.851 -18.726 1.00 87.44 101 GLU A N 1
ATOM 827 C CA . GLU A 1 101 ? 10.891 -20.761 -17.530 1.00 87.44 101 GLU A CA 1
ATOM 828 C C . GLU A 1 101 ? 10.357 -22.141 -17.101 1.00 87.44 101 GLU A C 1
ATOM 830 O O . GLU A 1 101 ? 9.952 -22.325 -15.953 1.00 87.44 101 GLU A O 1
ATOM 835 N N . ASP A 1 102 ? 10.383 -23.121 -18.009 1.00 86.81 102 ASP A N 1
ATOM 836 C CA . ASP A 1 102 ? 9.779 -24.437 -17.811 1.00 86.81 102 ASP A CA 1
ATOM 837 C C . ASP A 1 102 ? 10.267 -25.116 -16.525 1.00 86.81 102 ASP A C 1
ATOM 839 O O . ASP A 1 102 ? 11.462 -25.292 -16.283 1.00 86.81 102 ASP A O 1
ATOM 843 N N . GLY A 1 103 ? 9.309 -25.511 -15.685 1.00 84.12 103 GLY A N 1
ATOM 844 C CA . GLY A 1 103 ? 9.571 -26.189 -14.415 1.00 84.12 103 GLY A CA 1
ATOM 845 C C . GLY A 1 103 ? 9.948 -25.270 -13.247 1.00 84.12 103 GLY A C 1
ATOM 846 O O . GLY A 1 103 ? 10.110 -25.765 -12.130 1.00 84.12 103 GLY A O 1
ATOM 847 N N . VAL A 1 104 ? 10.046 -23.949 -13.443 1.00 91.62 104 VAL A N 1
ATOM 848 C CA . VAL A 1 104 ? 10.266 -23.003 -12.341 1.00 91.62 104 VAL A CA 1
ATOM 849 C C . VAL A 1 104 ? 8.935 -22.693 -11.653 1.00 91.62 104 VAL A C 1
ATOM 851 O O . VAL A 1 104 ? 7.984 -22.223 -12.271 1.00 91.62 104 VAL A O 1
ATOM 854 N N . SER A 1 105 ? 8.851 -22.937 -10.344 1.00 95.81 105 SER A N 1
ATOM 855 C CA . SER A 1 105 ? 7.643 -22.615 -9.579 1.00 95.81 105 SER A CA 1
ATOM 856 C C . SER A 1 105 ? 7.463 -21.101 -9.416 1.00 95.81 105 SER A C 1
ATOM 858 O O . SER A 1 105 ? 8.436 -20.359 -9.263 1.00 95.81 105 SER A O 1
ATOM 860 N N . GLU A 1 106 ? 6.216 -20.628 -9.325 1.00 94.94 106 GLU A N 1
ATOM 861 C CA . GLU A 1 106 ? 5.939 -19.212 -9.027 1.00 94.94 106 GLU A CA 1
ATOM 862 C C . GLU A 1 106 ? 6.591 -18.737 -7.725 1.00 94.94 106 GLU A C 1
ATOM 864 O O . GLU A 1 106 ? 6.943 -17.570 -7.584 1.00 94.94 106 GLU A O 1
ATOM 869 N N . GLN A 1 107 ? 6.749 -19.630 -6.744 1.00 96.69 107 GLN A N 1
ATOM 870 C CA . GLN A 1 107 ? 7.425 -19.294 -5.497 1.00 96.69 107 GLN A CA 1
ATOM 871 C C . GLN A 1 107 ? 8.914 -19.005 -5.721 1.00 96.69 107 GLN A C 1
ATOM 873 O O . GLN A 1 107 ? 9.436 -18.062 -5.126 1.00 96.69 107 GLN A O 1
ATOM 878 N N . ALA A 1 108 ? 9.581 -19.776 -6.585 1.00 96.81 108 ALA A N 1
ATOM 879 C CA . ALA A 1 108 ? 10.966 -19.527 -6.968 1.00 96.81 108 ALA A CA 1
ATOM 880 C C . ALA A 1 108 ? 11.098 -18.241 -7.802 1.00 96.81 108 ALA A C 1
ATOM 882 O O . ALA A 1 108 ? 12.012 -17.454 -7.554 1.00 96.81 108 ALA A O 1
ATOM 883 N N . LEU A 1 109 ? 10.155 -17.981 -8.718 1.00 97.94 109 LEU A N 1
ATOM 884 C CA . LEU A 1 109 ? 10.094 -16.722 -9.472 1.00 97.94 109 LEU A CA 1
ATOM 885 C C . LEU A 1 109 ? 9.919 -15.520 -8.536 1.00 97.94 109 LEU A C 1
ATOM 887 O O . LEU A 1 109 ? 10.699 -14.577 -8.606 1.00 97.94 109 LEU A O 1
ATOM 891 N N . ALA A 1 110 ? 8.958 -15.569 -7.611 1.00 98.00 110 ALA A N 1
ATOM 892 C CA . ALA A 1 110 ? 8.730 -14.492 -6.651 1.00 98.00 110 ALA A CA 1
ATOM 893 C C . ALA A 1 110 ? 9.968 -14.233 -5.770 1.00 98.00 110 ALA A C 1
ATOM 895 O O . ALA A 1 110 ? 10.365 -13.089 -5.572 1.00 98.00 110 ALA A O 1
ATOM 896 N N . ALA A 1 111 ? 10.628 -15.289 -5.278 1.00 97.75 111 ALA A N 1
ATOM 897 C CA . ALA A 1 111 ? 11.867 -15.144 -4.513 1.00 97.75 111 ALA A CA 1
ATOM 898 C C . ALA A 1 111 ? 12.973 -14.469 -5.342 1.00 97.75 111 ALA A C 1
ATOM 900 O O . ALA A 1 111 ? 13.538 -13.467 -4.910 1.00 97.75 111 ALA A O 1
ATOM 901 N N . ARG A 1 112 ? 13.219 -14.949 -6.569 1.00 97.62 112 ARG A N 1
ATOM 902 C CA . ARG A 1 112 ? 14.239 -14.369 -7.454 1.00 97.62 112 ARG A CA 1
ATOM 903 C C . ARG A 1 112 ? 13.941 -12.914 -7.810 1.00 97.62 112 ARG A C 1
ATOM 905 O O . ARG A 1 112 ? 14.847 -12.088 -7.837 1.00 97.62 112 ARG A O 1
ATOM 912 N N . GLY A 1 113 ? 12.681 -12.600 -8.087 1.00 98.12 113 GLY A N 1
ATOM 913 C CA . GLY A 1 113 ? 12.238 -11.247 -8.390 1.00 98.12 113 GLY A CA 1
ATOM 914 C C . GLY A 1 113 ? 12.405 -10.299 -7.217 1.00 98.12 113 GLY A C 1
ATOM 915 O O . GLY A 1 113 ? 12.846 -9.170 -7.405 1.00 98.12 113 GLY A O 1
ATOM 916 N N . ARG A 1 114 ? 12.114 -10.768 -5.999 1.00 98.25 114 ARG A N 1
ATOM 917 C CA . ARG A 1 114 ? 12.352 -9.998 -4.778 1.00 98.25 114 ARG A CA 1
ATOM 918 C C . ARG A 1 114 ? 13.822 -9.660 -4.605 1.00 98.25 114 ARG A C 1
ATOM 920 O O . ARG A 1 114 ? 14.123 -8.520 -4.265 1.00 98.25 114 ARG A O 1
ATOM 927 N N . ASP A 1 115 ? 14.714 -10.620 -4.837 1.00 97.94 115 ASP A N 1
ATOM 928 C CA . ASP A 1 115 ? 16.157 -10.392 -4.730 1.00 97.94 115 ASP A CA 1
ATOM 929 C C . ASP A 1 115 ? 16.607 -9.299 -5.711 1.00 97.94 115 ASP A C 1
ATOM 931 O O . ASP A 1 115 ? 17.262 -8.341 -5.304 1.00 97.94 115 ASP A O 1
ATOM 935 N N . LEU A 1 116 ? 16.164 -9.386 -6.973 1.00 98.00 116 LEU A N 1
ATOM 936 C CA . LEU A 1 116 ? 16.444 -8.389 -8.014 1.00 98.00 116 LEU A CA 1
ATOM 937 C C . LEU A 1 116 ? 15.892 -6.996 -7.656 1.00 98.00 116 LEU A C 1
ATOM 939 O O . LEU A 1 116 ? 16.596 -5.998 -7.768 1.00 98.00 116 LEU A O 1
ATOM 943 N N . LEU A 1 117 ? 14.642 -6.909 -7.190 1.00 98.19 117 LEU A N 1
ATOM 944 C CA . LEU A 1 117 ? 13.994 -5.632 -6.848 1.00 98.19 117 LEU A CA 1
ATOM 945 C C . LEU A 1 117 ? 14.521 -5.018 -5.539 1.00 98.19 117 LEU A C 1
ATOM 947 O O . LEU A 1 117 ? 14.471 -3.799 -5.353 1.00 98.19 117 LEU A O 1
ATOM 951 N N . SER A 1 118 ? 15.048 -5.848 -4.637 1.00 96.88 118 SER A N 1
ATOM 952 C CA . SER A 1 118 ? 15.712 -5.398 -3.409 1.00 96.88 118 SER A CA 1
ATOM 953 C C . SER A 1 118 ? 17.117 -4.854 -3.672 1.00 96.88 118 SER A C 1
ATOM 955 O O . SER A 1 118 ? 17.608 -4.053 -2.869 1.00 96.88 118 SER A O 1
ATOM 957 N N . GLY A 1 119 ? 17.738 -5.259 -4.783 1.00 96.81 119 GLY A N 1
ATOM 958 C CA . GLY A 1 119 ? 19.038 -4.789 -5.245 1.00 96.81 119 GLY A CA 1
ATOM 959 C C . GLY A 1 119 ? 19.027 -3.388 -5.883 1.00 96.81 119 GLY A C 1
ATOM 960 O O . GLY A 1 119 ? 18.033 -2.645 -5.780 1.00 96.81 119 GLY A O 1
ATOM 961 N N . PRO A 1 120 ? 20.157 -3.003 -6.505 1.00 96.88 120 PRO A N 1
ATOM 962 C CA . PRO A 1 120 ? 20.310 -1.763 -7.267 1.00 96.88 120 PRO A CA 1
ATOM 963 C C . PRO A 1 120 ? 19.345 -1.681 -8.462 1.00 96.88 120 PRO A C 1
ATOM 965 O O . PRO A 1 120 ? 18.934 -2.701 -9.014 1.00 96.88 120 PRO A O 1
ATOM 968 N N . GLU A 1 121 ? 18.966 -0.466 -8.871 1.00 96.88 121 GLU A N 1
ATOM 969 C CA . GLU A 1 121 ? 18.017 -0.263 -9.980 1.00 96.88 121 GLU A CA 1
ATOM 970 C C . GLU A 1 121 ? 18.586 -0.774 -11.314 1.00 96.88 121 GLU A C 1
ATOM 972 O O . GLU A 1 121 ? 17.855 -1.297 -12.156 1.00 96.88 121 GLU A O 1
ATOM 977 N N . GLU A 1 122 ? 19.900 -0.678 -11.493 1.00 95.81 122 GLU A N 1
ATOM 978 C CA . GLU A 1 122 ? 20.626 -1.012 -12.717 1.00 95.81 122 GLU A CA 1
ATOM 979 C C . GLU A 1 122 ? 20.451 -2.484 -13.125 1.00 95.81 122 GLU A C 1
ATOM 981 O O . GLU A 1 122 ? 20.406 -2.800 -14.319 1.00 95.81 122 GLU A O 1
ATOM 986 N N . GLU A 1 123 ? 20.276 -3.380 -12.147 1.00 93.56 123 GLU A N 1
ATOM 987 C CA . GLU A 1 123 ? 20.053 -4.812 -12.384 1.00 93.56 123 GLU A CA 1
ATOM 988 C C . GLU A 1 123 ? 18.726 -5.099 -13.097 1.00 93.56 123 GLU A C 1
ATOM 990 O O . GLU A 1 123 ? 18.592 -6.129 -13.760 1.00 93.56 123 GLU A O 1
ATOM 995 N N . VAL A 1 124 ? 17.749 -4.193 -12.991 1.00 96.19 124 VAL A N 1
ATOM 996 C CA . VAL A 1 124 ? 16.404 -4.374 -13.557 1.00 96.19 124 VAL A CA 1
ATOM 997 C C . VAL A 1 124 ? 16.009 -3.296 -14.563 1.00 96.19 124 VAL A C 1
ATOM 999 O O . VAL A 1 124 ? 15.070 -3.505 -15.326 1.00 96.19 124 VAL A O 1
ATOM 1002 N N . ALA A 1 125 ? 16.723 -2.168 -14.622 1.00 94.88 125 ALA A N 1
ATOM 1003 C CA . ALA A 1 125 ? 16.387 -1.021 -15.471 1.00 94.88 125 ALA A CA 1
ATOM 1004 C C . ALA A 1 125 ? 16.307 -1.355 -16.971 1.00 94.88 125 ALA A C 1
ATOM 1006 O O . ALA A 1 125 ? 15.544 -0.734 -17.708 1.00 94.88 125 ALA A O 1
ATOM 1007 N N . HIS A 1 126 ? 17.086 -2.339 -17.421 1.00 95.19 126 HIS A N 1
ATOM 1008 C CA . HIS A 1 126 ? 17.142 -2.779 -18.816 1.00 95.19 126 HIS A CA 1
ATOM 1009 C C . HIS A 1 126 ? 16.080 -3.837 -19.173 1.00 95.19 126 HIS A C 1
ATOM 1011 O O . HIS A 1 126 ? 15.952 -4.208 -20.340 1.00 95.19 126 HIS A O 1
ATOM 1017 N N . LEU A 1 127 ? 15.335 -4.357 -18.191 1.00 97.56 127 LEU A N 1
ATOM 1018 C CA . LEU A 1 127 ? 14.367 -5.430 -18.398 1.00 97.56 127 LEU A CA 1
ATOM 1019 C C . LEU A 1 127 ? 13.028 -4.878 -18.911 1.00 97.56 127 LEU A C 1
ATOM 1021 O O . LEU A 1 127 ? 12.408 -4.023 -18.281 1.00 97.56 127 LEU A O 1
ATOM 1025 N N . GLU A 1 128 ? 12.516 -5.437 -20.012 1.00 97.44 128 GLU A N 1
ATOM 1026 C CA . GLU A 1 128 ? 11.113 -5.245 -20.403 1.00 97.44 128 GLU A CA 1
ATOM 1027 C C . GLU A 1 128 ? 10.233 -6.165 -19.545 1.00 97.44 128 GLU A C 1
ATOM 1029 O O . GLU A 1 128 ? 10.101 -7.360 -19.825 1.00 97.44 128 GLU A O 1
ATOM 1034 N N . ILE A 1 129 ? 9.656 -5.616 -18.476 1.00 98.31 129 ILE A N 1
ATOM 1035 C CA . ILE A 1 129 ? 8.787 -6.347 -17.549 1.00 98.31 129 ILE A CA 1
ATOM 1036 C C . ILE A 1 129 ? 7.358 -6.342 -18.094 1.00 98.31 129 ILE A C 1
ATOM 1038 O O . ILE A 1 129 ? 6.784 -5.282 -18.352 1.00 98.31 129 ILE A O 1
ATOM 1042 N N . LEU A 1 130 ? 6.794 -7.538 -18.277 1.00 98.19 130 LEU A N 1
ATOM 1043 C CA . LEU A 1 130 ? 5.481 -7.735 -18.887 1.00 98.19 130 LEU A CA 1
ATOM 1044 C C . LEU A 1 130 ? 4.471 -8.191 -17.836 1.00 98.19 130 LEU A C 1
ATOM 1046 O O . LEU A 1 130 ? 4.724 -9.158 -17.124 1.00 98.19 130 LEU A O 1
ATOM 1050 N N . GLY A 1 131 ? 3.351 -7.476 -17.751 1.00 97.06 131 GLY A N 1
ATOM 1051 C CA . GLY A 1 131 ? 2.191 -7.870 -16.964 1.00 97.06 131 GLY A CA 1
ATOM 1052 C C . GLY A 1 131 ? 1.370 -8.923 -17.698 1.00 97.06 131 GLY A C 1
ATOM 1053 O O . GLY A 1 131 ? 1.322 -8.949 -18.928 1.00 97.06 131 GLY A O 1
ATOM 1054 N N . GLU A 1 132 ? 0.701 -9.783 -16.941 1.00 95.00 132 GLU A N 1
ATOM 1055 C CA . GLU A 1 132 ? -0.065 -10.910 -17.475 1.00 95.00 132 GLU A CA 1
ATOM 1056 C C . GLU A 1 132 ? -1.512 -10.859 -17.003 1.00 95.00 132 GLU A C 1
ATOM 1058 O O . GLU A 1 132 ? -1.782 -10.443 -15.878 1.00 95.00 132 GLU A O 1
ATOM 1063 N N . ASN A 1 133 ? -2.434 -11.312 -17.859 1.00 94.12 133 ASN A N 1
ATOM 1064 C CA . ASN A 1 133 ? -3.875 -11.374 -17.584 1.00 94.12 133 ASN A CA 1
ATOM 1065 C C . ASN A 1 133 ? -4.505 -10.030 -17.181 1.00 94.12 133 ASN A C 1
ATOM 1067 O O . ASN A 1 133 ? -5.519 -10.012 -16.495 1.00 94.12 133 ASN A O 1
ATOM 1071 N N . MET A 1 134 ? -3.916 -8.908 -17.613 1.00 95.00 134 MET A N 1
ATOM 1072 C CA . MET A 1 134 ? -4.404 -7.573 -17.245 1.00 95.00 134 MET A CA 1
ATOM 1073 C C . MET A 1 134 ? -5.354 -6.955 -18.274 1.00 95.00 134 MET A C 1
ATOM 1075 O O . MET A 1 134 ? -6.062 -5.990 -17.990 1.00 95.00 134 MET A O 1
ATOM 1079 N N . GLU A 1 135 ? -5.351 -7.493 -19.488 1.00 94.69 135 GLU A N 1
ATOM 1080 C CA . GLU A 1 135 ? -6.199 -7.048 -20.580 1.00 94.69 135 GLU A CA 1
ATOM 1081 C C . GLU A 1 135 ? -6.604 -8.238 -21.439 1.00 94.69 135 GLU A C 1
ATOM 1083 O O . GLU A 1 135 ? -5.782 -9.097 -21.766 1.00 94.69 135 GLU A O 1
ATOM 1088 N N . ARG A 1 136 ? -7.870 -8.257 -21.859 1.00 94.38 136 ARG A N 1
ATOM 1089 C CA . ARG A 1 136 ? -8.397 -9.251 -22.794 1.00 94.38 136 ARG A CA 1
ATOM 1090 C C . ARG A 1 136 ? -7.992 -8.929 -24.236 1.00 94.38 136 ARG A C 1
ATOM 1092 O O . ARG A 1 136 ? -8.829 -8.626 -25.084 1.00 94.38 136 ARG A O 1
ATOM 1099 N N . SER A 1 137 ? -6.695 -8.976 -24.517 1.00 92.44 137 SER A N 1
ATOM 1100 C CA . SER A 1 137 ? -6.140 -8.785 -25.856 1.00 92.44 137 SER A CA 1
ATOM 1101 C C . SER A 1 137 ? -4.842 -9.584 -26.037 1.00 92.44 137 SER A C 1
ATOM 1103 O O . SER A 1 137 ? -4.301 -10.144 -25.088 1.00 92.44 137 SER A O 1
ATOM 1105 N N . SER A 1 138 ? -4.335 -9.650 -27.270 1.00 91.00 138 SER A N 1
ATOM 1106 C CA . SER A 1 138 ? -3.041 -10.275 -27.581 1.00 91.00 138 SER A CA 1
ATOM 1107 C C . SER A 1 138 ? -1.855 -9.313 -27.462 1.00 91.00 138 SER A C 1
ATOM 1109 O O . SER A 1 138 ? -0.723 -9.689 -27.773 1.00 91.00 138 SER A O 1
ATOM 1111 N N . ARG A 1 139 ? -2.102 -8.044 -27.119 1.00 93.62 139 ARG A N 1
ATOM 1112 C CA . ARG A 1 139 ? -1.068 -7.009 -27.106 1.00 93.62 139 ARG A CA 1
ATOM 1113 C C . ARG A 1 139 ? -0.289 -7.046 -25.796 1.00 93.62 139 ARG A C 1
ATOM 1115 O O . ARG A 1 139 ? -0.774 -7.526 -24.776 1.00 93.62 139 ARG A O 1
ATOM 1122 N N . LYS A 1 140 ? 0.941 -6.532 -25.814 1.00 96.44 140 LYS A N 1
ATOM 1123 C CA . LYS A 1 140 ? 1.785 -6.517 -24.614 1.00 96.44 140 LYS A CA 1
ATOM 1124 C C . LYS A 1 140 ? 1.209 -5.576 -23.558 1.00 96.44 140 LYS A C 1
ATOM 1126 O O . LYS A 1 140 ? 0.781 -4.467 -23.881 1.00 96.44 140 LYS A O 1
ATOM 1131 N N . VAL A 1 141 ? 1.323 -5.979 -22.296 1.00 97.62 141 VAL A N 1
ATOM 1132 C CA . VAL A 1 141 ? 1.151 -5.096 -21.141 1.00 97.62 141 VAL A CA 1
ATOM 1133 C C . VAL A 1 141 ? 2.526 -4.851 -20.533 1.00 97.62 141 VAL A C 1
ATOM 1135 O O . VAL A 1 141 ? 3.143 -5.773 -20.013 1.00 97.62 141 VAL A O 1
ATOM 1138 N N . VAL A 1 142 ? 3.039 -3.628 -20.631 1.00 98.12 142 VAL A N 1
ATOM 1139 C CA . VAL A 1 142 ? 4.371 -3.254 -20.140 1.00 98.12 142 VAL A CA 1
ATOM 1140 C C . VAL A 1 142 ? 4.248 -2.562 -18.790 1.00 98.12 142 VAL A C 1
ATOM 1142 O O . VAL A 1 142 ? 3.521 -1.575 -18.652 1.00 98.12 142 VAL A O 1
ATOM 1145 N N . ILE A 1 143 ? 4.994 -3.058 -17.804 1.00 98.44 143 ILE A N 1
ATOM 1146 C CA . ILE A 1 143 ? 5.057 -2.461 -16.472 1.00 98.44 143 ILE A CA 1
ATOM 1147 C C . ILE A 1 143 ? 6.207 -1.458 -16.424 1.00 98.44 143 ILE A C 1
ATOM 1149 O O . ILE A 1 143 ? 7.372 -1.798 -16.623 1.00 98.44 143 ILE A O 1
ATOM 1153 N N . LEU A 1 144 ? 5.869 -0.200 -16.162 1.00 98.06 144 LEU A N 1
ATOM 1154 C CA . LEU A 1 144 ? 6.816 0.903 -16.070 1.00 98.06 144 LEU A CA 1
ATOM 1155 C C . LEU A 1 144 ? 7.251 1.118 -14.619 1.00 98.06 144 LEU A C 1
ATOM 1157 O O . LEU A 1 144 ? 6.438 1.003 -13.702 1.00 98.06 144 LEU A O 1
ATOM 1161 N N . LYS A 1 145 ? 8.511 1.534 -14.422 1.00 97.62 145 LYS A N 1
ATOM 1162 C CA . LYS A 1 145 ? 9.053 1.939 -13.109 1.00 97.62 145 LYS A CA 1
ATOM 1163 C C . LYS A 1 145 ? 8.905 0.851 -12.031 1.00 97.62 145 LYS A C 1
ATOM 1165 O O . LYS A 1 145 ? 8.669 1.164 -10.867 1.00 97.62 145 LYS A O 1
ATOM 1170 N N . THR A 1 146 ? 9.027 -0.427 -12.404 1.00 98.25 146 THR A N 1
ATOM 1171 C CA . THR A 1 146 ? 8.786 -1.568 -11.500 1.00 98.25 146 THR A CA 1
ATOM 1172 C C . THR A 1 146 ? 9.624 -1.503 -10.225 1.00 98.25 146 THR A C 1
ATOM 1174 O O . THR A 1 146 ? 9.087 -1.715 -9.140 1.00 98.25 146 THR A O 1
ATOM 1177 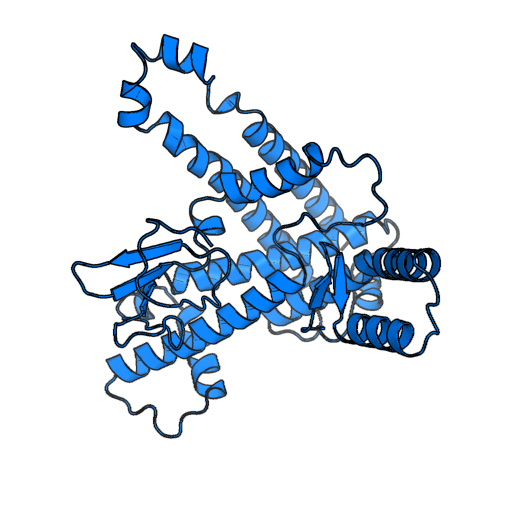N N . TRP A 1 147 ? 10.909 -1.146 -10.337 1.00 98.50 147 TRP A N 1
ATOM 1178 C CA . TRP A 1 147 ? 11.806 -1.004 -9.187 1.00 98.50 147 TRP A CA 1
ATOM 1179 C C . TRP A 1 147 ? 11.313 0.067 -8.205 1.00 98.50 147 TRP A C 1
ATOM 1181 O O . TRP A 1 147 ? 11.150 -0.203 -7.013 1.00 98.50 147 TRP A O 1
ATOM 1191 N N . GLN A 1 148 ? 10.992 1.267 -8.705 1.00 98.38 148 GLN A N 1
ATOM 1192 C CA . GLN A 1 148 ? 10.473 2.354 -7.872 1.00 98.38 148 GLN A CA 1
ATOM 1193 C C . GLN A 1 148 ? 9.110 1.991 -7.272 1.00 98.38 148 GLN A C 1
ATOM 1195 O O . GLN A 1 148 ? 8.865 2.245 -6.093 1.00 98.38 148 GLN A O 1
ATOM 1200 N N . ALA A 1 149 ? 8.233 1.373 -8.063 1.00 98.38 149 ALA A N 1
ATOM 1201 C CA . ALA A 1 149 ? 6.883 1.031 -7.647 1.00 98.38 149 ALA A CA 1
ATOM 1202 C C . ALA A 1 149 ? 6.856 -0.053 -6.558 1.00 98.38 149 ALA A C 1
ATOM 1204 O O . ALA A 1 149 ? 6.115 0.083 -5.585 1.00 98.38 149 ALA A O 1
ATOM 1205 N N . TRP A 1 150 ? 7.697 -1.087 -6.670 1.00 98.69 150 TRP A N 1
ATOM 1206 C CA . TRP A 1 150 ? 7.833 -2.122 -5.640 1.00 98.69 150 TRP A CA 1
ATOM 1207 C C . TRP A 1 150 ? 8.305 -1.522 -4.306 1.00 98.69 150 TRP A C 1
ATOM 1209 O O . TRP A 1 150 ? 7.727 -1.796 -3.252 1.00 98.69 150 TRP A O 1
ATOM 1219 N N . ARG A 1 151 ? 9.281 -0.603 -4.340 1.00 98.19 151 ARG A N 1
ATOM 1220 C CA . ARG A 1 151 ? 9.733 0.119 -3.137 1.00 98.19 151 ARG A CA 1
ATOM 1221 C C . ARG A 1 151 ? 8.664 1.053 -2.574 1.00 98.19 151 ARG A C 1
ATOM 1223 O O . ARG A 1 151 ? 8.485 1.097 -1.359 1.00 98.19 151 ARG A O 1
ATOM 1230 N N . ALA A 1 152 ? 7.922 1.749 -3.434 1.00 98.31 152 ALA A N 1
ATOM 1231 C CA . ALA A 1 152 ? 6.803 2.594 -3.027 1.00 98.31 152 ALA A CA 1
ATOM 1232 C C . ALA A 1 152 ? 5.707 1.785 -2.315 1.00 98.31 152 ALA A C 1
ATOM 1234 O O . ALA A 1 152 ? 5.217 2.210 -1.272 1.00 98.31 152 ALA A O 1
ATOM 1235 N N . TYR A 1 153 ? 5.369 0.596 -2.816 1.00 98.75 153 TYR A N 1
ATOM 1236 C CA . TYR A 1 153 ? 4.445 -0.319 -2.145 1.00 98.75 153 TYR A CA 1
ATOM 1237 C C . TYR A 1 153 ? 4.956 -0.781 -0.776 1.00 98.75 153 TYR A C 1
ATOM 1239 O O . TYR A 1 153 ? 4.199 -0.781 0.196 1.00 98.75 153 TYR A O 1
ATOM 1247 N N . HIS A 1 154 ? 6.246 -1.101 -0.654 1.00 98.56 154 HIS A N 1
ATOM 1248 C CA . HIS A 1 154 ? 6.843 -1.408 0.646 1.00 98.56 154 HIS A CA 1
ATOM 1249 C C . HIS A 1 154 ? 6.776 -0.215 1.616 1.00 98.56 154 HIS A C 1
ATOM 1251 O O . HIS A 1 154 ? 6.472 -0.406 2.796 1.00 98.56 154 HIS A O 1
ATOM 1257 N N . ASP A 1 155 ? 7.007 1.011 1.141 1.00 98.38 155 ASP A N 1
ATOM 1258 C CA . ASP A 1 155 ? 6.861 2.227 1.949 1.00 98.38 155 ASP A CA 1
ATOM 1259 C C . ASP A 1 155 ? 5.402 2.455 2.381 1.00 98.38 155 ASP A C 1
ATOM 1261 O O . ASP A 1 155 ? 5.166 2.764 3.549 1.00 98.38 155 ASP A O 1
ATOM 1265 N N . MET A 1 156 ? 4.410 2.208 1.517 1.00 98.50 156 MET A N 1
ATOM 1266 C CA . MET A 1 156 ? 2.989 2.247 1.902 1.00 98.50 156 MET A CA 1
ATOM 1267 C C . MET A 1 156 ? 2.666 1.251 3.021 1.00 98.50 156 MET A C 1
ATOM 1269 O O . MET A 1 156 ? 1.986 1.610 3.983 1.00 98.50 156 MET A O 1
ATOM 1273 N N . ILE A 1 157 ? 3.158 0.010 2.921 1.00 98.69 157 ILE A N 1
ATOM 1274 C CA . ILE A 1 157 ? 2.928 -1.021 3.944 1.00 98.69 157 ILE A CA 1
ATOM 1275 C C . ILE A 1 157 ? 3.583 -0.619 5.270 1.00 98.69 157 ILE A C 1
ATOM 1277 O O . ILE A 1 157 ? 2.952 -0.734 6.323 1.00 98.69 157 ILE A O 1
ATOM 1281 N N . ARG A 1 158 ? 4.828 -0.122 5.239 1.00 98.44 158 ARG A N 1
ATOM 1282 C CA . ARG A 1 158 ? 5.523 0.370 6.441 1.00 98.44 158 ARG A CA 1
ATOM 1283 C C . ARG A 1 158 ? 4.779 1.540 7.070 1.00 98.44 158 ARG A C 1
ATOM 1285 O O . ARG A 1 158 ? 4.565 1.536 8.279 1.00 98.44 158 ARG A O 1
ATOM 1292 N N . TYR A 1 159 ? 4.343 2.497 6.256 1.00 97.44 159 TYR A N 1
ATOM 1293 C CA . TYR A 1 159 ? 3.587 3.657 6.711 1.00 97.44 159 TYR A CA 1
ATOM 1294 C C . TYR A 1 159 ? 2.265 3.250 7.367 1.00 97.44 159 TYR A C 1
ATOM 1296 O O . TYR A 1 159 ? 1.986 3.653 8.494 1.00 97.44 159 TYR A O 1
ATOM 1304 N N . TYR A 1 160 ? 1.492 2.375 6.718 1.00 98.25 160 TYR A N 1
ATOM 1305 C CA . TYR A 1 160 ? 0.278 1.790 7.288 1.00 98.25 160 TYR A CA 1
ATOM 1306 C C . TYR A 1 160 ? 0.550 1.069 8.614 1.00 98.25 160 TYR A C 1
ATOM 1308 O O . TYR A 1 160 ? -0.159 1.296 9.597 1.00 98.25 160 TYR A O 1
ATOM 1316 N N . GLY A 1 161 ? 1.592 0.235 8.648 1.00 98.12 161 GLY A N 1
ATOM 1317 C CA . GLY A 1 161 ? 2.034 -0.488 9.833 1.00 98.12 161 GLY A CA 1
ATOM 1318 C C . GLY A 1 161 ? 2.296 0.458 10.999 1.00 98.12 161 GLY A C 1
ATOM 1319 O O . GLY A 1 161 ? 1.586 0.439 12.002 1.00 98.12 161 GLY A O 1
ATOM 1320 N N . VAL A 1 162 ? 3.288 1.332 10.846 1.00 97.75 162 VAL A N 1
ATOM 1321 C CA . VAL A 1 162 ? 3.765 2.201 11.926 1.00 97.75 162 VAL A CA 1
ATOM 1322 C C . VAL A 1 162 ? 2.705 3.211 12.356 1.00 97.75 162 VAL A C 1
ATOM 1324 O O . VAL A 1 162 ? 2.511 3.379 13.556 1.00 97.75 162 VAL A O 1
ATOM 1327 N N . LYS A 1 163 ? 1.949 3.813 11.428 1.00 96.38 163 LYS A N 1
ATOM 1328 C CA . LYS A 1 163 ? 0.891 4.781 11.765 1.00 96.38 163 LYS A CA 1
ATOM 1329 C C . LYS A 1 163 ? -0.180 4.175 12.679 1.00 96.38 163 LYS A C 1
ATOM 1331 O O . LYS A 1 163 ? -0.572 4.793 13.666 1.00 96.38 163 LYS A O 1
ATOM 1336 N N . ASN A 1 164 ? -0.639 2.955 12.389 1.00 97.69 164 ASN A N 1
ATOM 1337 C CA . ASN A 1 164 ? -1.658 2.288 13.208 1.00 97.69 164 ASN A CA 1
ATOM 1338 C C . ASN A 1 164 ? -1.101 1.808 14.559 1.00 97.69 164 ASN A C 1
ATOM 1340 O O . ASN A 1 164 ? -1.812 1.849 15.564 1.00 97.69 164 ASN A O 1
ATOM 1344 N N . LEU A 1 165 ? 0.166 1.388 14.603 1.00 97.00 165 LEU A N 1
ATOM 1345 C CA . LEU A 1 165 ? 0.846 1.024 15.850 1.00 97.00 165 LEU A CA 1
ATOM 1346 C C . LEU A 1 165 ? 1.097 2.243 16.746 1.00 97.00 165 LEU A C 1
ATOM 1348 O O . LEU A 1 165 ? 0.837 2.187 17.946 1.00 97.00 165 LEU A O 1
ATOM 1352 N N . ALA A 1 166 ? 1.514 3.368 16.164 1.00 94.38 166 ALA A N 1
ATOM 1353 C CA . ALA A 1 166 ? 1.672 4.632 16.872 1.00 94.38 166 ALA A CA 1
ATOM 1354 C C . ALA A 1 166 ? 0.342 5.106 17.474 1.00 94.38 166 ALA A C 1
ATOM 1356 O O . ALA A 1 166 ? 0.298 5.481 18.644 1.00 94.38 166 ALA A O 1
ATOM 1357 N N . ALA A 1 167 ? -0.759 4.994 16.722 1.00 94.06 167 ALA A N 1
ATOM 1358 C CA . ALA A 1 167 ? -2.097 5.283 17.235 1.00 94.06 167 ALA A CA 1
ATOM 1359 C C . ALA A 1 167 ? -2.492 4.367 18.410 1.00 94.06 167 ALA A C 1
ATOM 1361 O O . ALA A 1 167 ? -3.131 4.826 19.355 1.00 94.06 167 ALA A O 1
ATOM 1362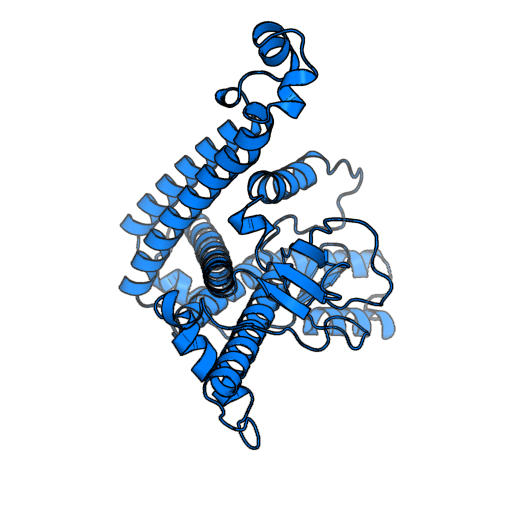 N N . TRP A 1 168 ? -2.091 3.088 18.391 1.00 95.94 168 TRP A N 1
ATOM 1363 C CA . TRP A 1 168 ? -2.324 2.181 19.520 1.00 95.94 168 TRP A CA 1
ATOM 1364 C C . TRP A 1 168 ? -1.552 2.615 20.771 1.00 95.94 168 TRP A C 1
ATOM 1366 O O . TRP A 1 168 ? -2.147 2.694 21.842 1.00 95.94 168 TRP A O 1
ATOM 1376 N N . ILE A 1 169 ? -0.258 2.937 20.643 1.00 93.06 169 ILE A N 1
ATOM 1377 C CA . ILE A 1 169 ? 0.587 3.389 21.767 1.00 93.06 169 ILE A CA 1
ATOM 1378 C C . ILE A 1 169 ? 0.100 4.730 22.328 1.00 93.06 169 ILE A C 1
ATOM 1380 O O . ILE A 1 169 ? 0.148 4.954 23.538 1.00 93.06 169 ILE A O 1
ATOM 1384 N N . HIS A 1 170 ? -0.374 5.626 21.463 1.00 90.69 170 HIS A N 1
ATOM 1385 C CA . HIS A 1 170 ? -0.948 6.900 21.883 1.00 90.69 170 HIS A CA 1
ATOM 1386 C C . HIS A 1 170 ? -2.231 6.702 22.705 1.00 90.69 170 HIS A C 1
ATOM 1388 O O . HIS A 1 170 ? -2.409 7.354 23.727 1.00 90.69 170 HIS A O 1
ATOM 1394 N N . ALA A 1 171 ? -3.086 5.753 22.309 1.00 92.94 171 ALA A N 1
ATOM 1395 C CA . ALA A 1 171 ? -4.307 5.410 23.041 1.00 92.94 171 ALA A CA 1
ATOM 1396 C C . ALA A 1 171 ? -4.063 4.650 24.364 1.00 92.94 171 ALA A C 1
ATOM 1398 O O . ALA A 1 171 ? -4.988 4.535 25.163 1.00 92.94 171 ALA A O 1
ATOM 1399 N N . HIS A 1 172 ? -2.847 4.142 24.593 1.00 93.56 172 HIS A N 1
ATOM 1400 C CA . HIS A 1 172 ? -2.448 3.406 25.800 1.00 93.56 172 HIS A CA 1
ATOM 1401 C C . HIS A 1 172 ? -1.150 4.016 26.370 1.00 93.56 172 HIS A C 1
ATOM 1403 O O . HIS A 1 172 ? -0.060 3.464 26.171 1.00 93.56 172 HIS A O 1
ATOM 1409 N N . PRO A 1 173 ? -1.214 5.195 27.016 1.00 86.81 173 PRO A N 1
ATOM 1410 C CA . PRO A 1 173 ? -0.034 5.945 27.461 1.00 86.81 173 PRO A CA 1
ATOM 1411 C C . PRO A 1 173 ? 0.840 5.190 28.481 1.00 86.81 173 PRO A C 1
ATOM 1413 O O . PRO A 1 173 ? 2.049 5.402 28.541 1.00 86.81 173 PRO A O 1
ATOM 1416 N N . GLU A 1 174 ? 0.256 4.266 29.235 1.00 88.88 174 GLU A N 1
ATOM 1417 C CA . GLU A 1 174 ? 0.936 3.380 30.182 1.00 88.88 174 GLU A CA 1
ATOM 1418 C C . GLU A 1 174 ? 1.588 2.150 29.527 1.00 88.88 174 GLU A C 1
ATOM 1420 O O . GLU A 1 174 ? 2.409 1.472 30.147 1.00 88.88 174 GLU A O 1
ATOM 1425 N N . ALA A 1 175 ? 1.249 1.846 28.270 1.00 88.75 175 ALA A N 1
ATOM 1426 C CA . ALA A 1 175 ? 1.792 0.707 27.544 1.00 88.75 175 ALA A CA 1
ATOM 1427 C C . ALA A 1 175 ? 3.088 1.074 26.800 1.00 88.75 175 ALA A C 1
ATOM 1429 O O . ALA A 1 175 ? 3.183 2.103 26.130 1.00 88.75 175 ALA A O 1
ATOM 1430 N N . GLY A 1 176 ? 4.094 0.202 26.888 1.00 88.00 176 GLY A N 1
ATOM 1431 C CA . GLY A 1 176 ? 5.312 0.266 26.074 1.00 88.00 176 GLY A CA 1
ATOM 1432 C C . GLY A 1 176 ? 5.273 -0.681 24.869 1.00 88.00 176 GLY A C 1
ATOM 1433 O O . GLY A 1 176 ? 4.272 -1.355 24.607 1.00 88.00 176 GLY A O 1
ATOM 1434 N N . PHE A 1 177 ? 6.407 -0.793 24.173 1.00 91.81 177 PHE A N 1
ATOM 1435 C CA . PHE A 1 177 ? 6.576 -1.676 23.012 1.00 91.81 177 PHE A CA 1
ATOM 1436 C C . PHE A 1 177 ? 6.168 -3.137 23.288 1.00 91.81 177 PHE A C 1
ATOM 1438 O O . PHE A 1 177 ? 5.446 -3.740 22.494 1.00 91.81 177 PHE A O 1
ATOM 1445 N N . GLU A 1 178 ? 6.563 -3.701 24.434 1.00 92.75 178 GLU A N 1
ATOM 1446 C CA . GLU A 1 178 ? 6.258 -5.102 24.767 1.00 92.75 178 GLU A CA 1
ATOM 1447 C C . GLU A 1 178 ? 4.761 -5.351 24.991 1.00 92.75 178 GLU A C 1
ATOM 1449 O O . GLU A 1 178 ? 4.215 -6.366 24.552 1.00 92.75 178 GLU A O 1
ATOM 1454 N N . ALA A 1 179 ? 4.070 -4.402 25.627 1.00 94.12 179 ALA A N 1
ATOM 1455 C CA . ALA A 1 179 ? 2.627 -4.477 25.828 1.00 94.12 179 ALA A CA 1
ATOM 1456 C C . ALA A 1 179 ? 1.878 -4.401 24.487 1.00 94.12 179 ALA A C 1
ATOM 1458 O O . ALA A 1 179 ? 0.983 -5.213 24.242 1.00 94.12 179 ALA A O 1
ATOM 1459 N N . MET A 1 180 ? 2.305 -3.504 23.590 1.00 95.38 180 MET A N 1
ATOM 1460 C CA . MET A 1 180 ? 1.784 -3.422 22.223 1.00 95.38 180 MET A CA 1
ATOM 1461 C C . MET A 1 180 ? 1.991 -4.737 21.467 1.00 95.38 180 MET A C 1
ATOM 1463 O O . MET A 1 180 ? 1.043 -5.287 20.905 1.00 95.38 180 MET A O 1
ATOM 1467 N N . GLN A 1 181 ? 3.213 -5.274 21.469 1.00 94.75 181 GLN A N 1
ATOM 1468 C CA . GLN A 1 181 ? 3.527 -6.529 20.790 1.00 94.75 181 GLN A CA 1
ATOM 1469 C C . GLN A 1 181 ? 2.679 -7.684 21.337 1.00 94.75 181 GLN A C 1
ATOM 1471 O O . GLN A 1 181 ? 2.123 -8.466 20.562 1.00 94.75 181 GLN A O 1
ATOM 1476 N N . LYS A 1 182 ? 2.502 -7.775 22.658 1.00 95.31 182 LYS A N 1
ATOM 1477 C CA . LYS A 1 182 ? 1.628 -8.782 23.271 1.00 95.31 182 LYS A CA 1
ATOM 1478 C C . LYS A 1 182 ? 0.170 -8.630 22.824 1.00 95.31 182 LYS A C 1
ATOM 1480 O O . LYS A 1 182 ? -0.464 -9.634 22.513 1.00 95.31 182 LYS A O 1
ATOM 1485 N N . ALA A 1 183 ? -0.352 -7.406 22.772 1.00 96.31 183 ALA A N 1
ATOM 1486 C CA . ALA A 1 183 ? -1.743 -7.137 22.408 1.00 96.31 183 ALA A CA 1
ATOM 1487 C C . ALA A 1 183 ? -2.040 -7.371 20.916 1.00 96.31 183 ALA A C 1
ATOM 1489 O O . ALA A 1 183 ? -3.135 -7.824 20.559 1.00 96.31 183 ALA A O 1
ATOM 1490 N N . LEU A 1 184 ? -1.076 -7.051 20.047 1.00 97.00 184 LEU A N 1
ATOM 1491 C CA . LEU A 1 184 ? -1.288 -6.975 18.601 1.00 97.00 184 LEU A CA 1
ATOM 1492 C C . LEU A 1 184 ? -0.684 -8.136 17.807 1.00 97.00 184 LEU A C 1
ATOM 1494 O O . LEU A 1 184 ? -1.078 -8.346 16.659 1.00 97.00 184 LEU A O 1
ATOM 1498 N N . SER A 1 185 ? 0.239 -8.904 18.392 1.00 95.00 185 SER A N 1
ATOM 1499 C CA . SER A 1 185 ? 0.836 -10.051 17.707 1.00 95.00 185 SER A CA 1
ATOM 1500 C C . SER A 1 185 ? -0.211 -11.089 17.297 1.00 95.00 185 SER A C 1
ATOM 1502 O O . SER A 1 185 ? -1.179 -11.379 18.003 1.00 95.00 185 SER A O 1
ATOM 1504 N N . GLY A 1 186 ? -0.012 -11.659 16.114 1.00 92.94 186 GLY A N 1
ATOM 1505 C CA . GLY A 1 186 ? -0.933 -12.618 15.529 1.00 92.94 186 GLY A CA 1
ATOM 1506 C C . GLY A 1 186 ? -0.616 -12.877 14.064 1.00 92.94 186 GLY A C 1
ATOM 1507 O O . GLY A 1 186 ? 0.279 -12.265 13.480 1.00 92.94 186 GLY A O 1
ATOM 1508 N N . ARG A 1 187 ? -1.359 -13.809 13.468 1.00 93.94 187 ARG A N 1
ATOM 1509 C CA . ARG A 1 187 ? -1.281 -14.079 12.032 1.00 93.94 187 ARG A CA 1
ATOM 1510 C C . ARG A 1 187 ? -1.968 -12.951 11.258 1.00 93.94 187 ARG A C 1
ATOM 1512 O O . ARG A 1 187 ? -3.052 -12.519 11.649 1.00 93.94 187 ARG A O 1
ATOM 1519 N N . ARG A 1 188 ? -1.370 -12.534 10.139 1.00 95.62 188 ARG A N 1
ATOM 1520 C CA . ARG A 1 188 ? -2.002 -11.612 9.188 1.00 95.62 188 ARG A CA 1
ATOM 1521 C C . ARG A 1 188 ? -3.278 -12.236 8.622 1.00 95.62 188 ARG A C 1
ATOM 1523 O O . ARG A 1 188 ? -3.267 -13.391 8.194 1.00 95.62 188 ARG A O 1
ATOM 1530 N N . ILE A 1 189 ? -4.370 -11.481 8.650 1.00 96.25 189 ILE A N 1
ATOM 1531 C CA . ILE A 1 189 ? -5.632 -11.861 8.014 1.00 96.25 189 ILE A CA 1
ATOM 1532 C C . ILE A 1 189 ? -5.671 -11.175 6.657 1.00 96.25 189 ILE A C 1
ATOM 1534 O O . ILE A 1 189 ? -5.669 -9.955 6.608 1.00 96.25 189 ILE A O 1
ATOM 1538 N N . GLU A 1 190 ? -5.698 -11.967 5.590 1.00 95.94 190 GLU A N 1
ATOM 1539 C CA . GLU A 1 190 ? -5.500 -11.478 4.215 1.00 95.94 190 GLU A CA 1
ATOM 1540 C C . GLU A 1 190 ? -6.820 -11.180 3.489 1.00 95.94 190 GLU A C 1
ATOM 1542 O O . GLU A 1 190 ? -6.867 -10.458 2.500 1.00 95.94 190 GLU A O 1
ATOM 1547 N N . ARG A 1 191 ? -7.928 -11.757 3.971 1.00 96.75 191 ARG A N 1
ATOM 1548 C CA . ARG A 1 191 ? -9.246 -11.644 3.336 1.00 96.75 191 ARG A CA 1
ATOM 1549 C C . ARG A 1 191 ? -10.116 -10.637 4.075 1.00 96.75 191 ARG A C 1
ATOM 1551 O O . ARG A 1 191 ? -10.731 -10.953 5.101 1.00 96.75 191 ARG A O 1
ATOM 1558 N N . TRP A 1 192 ? -10.163 -9.434 3.520 1.00 96.75 192 TRP A N 1
ATOM 1559 C CA . TRP A 1 192 ? -11.027 -8.338 3.941 1.00 96.75 192 TRP A CA 1
ATOM 1560 C C . TRP A 1 192 ? -12.074 -8.068 2.872 1.00 96.75 192 TRP A C 1
ATOM 1562 O O . TRP A 1 192 ? -11.785 -8.131 1.682 1.00 96.75 192 TRP A O 1
ATOM 1572 N N . VAL A 1 193 ? -13.296 -7.774 3.303 1.00 95.19 193 VAL A N 1
ATOM 1573 C CA . VAL A 1 193 ? -14.404 -7.448 2.407 1.00 95.19 193 VAL A CA 1
ATOM 1574 C C . VAL A 1 193 ? -14.907 -6.056 2.747 1.00 95.19 193 VAL A C 1
ATOM 1576 O O . VAL A 1 193 ? -15.218 -5.763 3.905 1.00 95.19 193 VAL A O 1
ATOM 1579 N N . ASN A 1 194 ? -15.007 -5.211 1.724 1.00 93.50 194 ASN A N 1
ATOM 1580 C CA . ASN A 1 194 ? -15.635 -3.904 1.820 1.00 93.50 194 ASN A CA 1
ATOM 1581 C C . ASN A 1 194 ? -17.148 -4.041 1.644 1.00 93.50 194 ASN A C 1
ATOM 1583 O O . ASN A 1 194 ? -17.638 -4.349 0.558 1.00 93.50 194 ASN A O 1
ATOM 1587 N N . PHE A 1 195 ? -17.894 -3.802 2.721 1.00 90.25 195 PHE A N 1
ATOM 1588 C CA . PHE A 1 195 ? -19.349 -3.824 2.703 1.00 90.25 195 PHE A CA 1
ATOM 1589 C C . PHE A 1 195 ? -19.895 -2.411 2.926 1.00 90.25 195 PHE A C 1
ATOM 1591 O O . PHE A 1 195 ? -20.089 -1.958 4.057 1.00 90.25 195 PHE A O 1
ATOM 1598 N N . GLY A 1 196 ? -20.116 -1.683 1.827 1.00 87.62 196 GLY A N 1
ATOM 1599 C CA . GLY A 1 196 ? -20.675 -0.326 1.862 1.00 87.62 196 GLY A CA 1
ATOM 1600 C C . GLY A 1 196 ? -19.782 0.694 2.578 1.00 87.62 196 GLY A C 1
ATOM 1601 O O . GLY A 1 196 ? -20.292 1.569 3.275 1.00 87.62 196 GLY A O 1
ATOM 1602 N N . GLY A 1 197 ? -18.460 0.552 2.453 1.00 89.69 197 GLY A N 1
ATOM 1603 C CA . GLY A 1 197 ? -17.455 1.392 3.107 1.00 89.69 197 GLY A CA 1
ATOM 1604 C C . GLY A 1 197 ? -16.979 0.867 4.462 1.00 89.69 197 GLY A C 1
ATOM 1605 O O . GLY A 1 197 ? -16.003 1.390 4.994 1.00 89.69 197 GLY A O 1
ATOM 1606 N N . GLN A 1 198 ? -17.623 -0.160 5.025 1.00 93.19 198 GLN A N 1
ATOM 1607 C CA . GLN A 1 198 ? -17.169 -0.800 6.256 1.00 93.19 198 GLN A CA 1
ATOM 1608 C C . GLN A 1 198 ? -16.353 -2.048 5.930 1.00 93.19 198 GLN A C 1
ATOM 1610 O O . GLN A 1 198 ? -16.851 -2.973 5.289 1.00 93.19 198 GLN A O 1
ATOM 1615 N N . LEU A 1 199 ? -15.116 -2.087 6.417 1.00 94.94 199 LEU A N 1
ATOM 1616 C CA . LEU A 1 199 ? -14.234 -3.234 6.252 1.00 94.94 199 LEU A CA 1
ATOM 1617 C C . LEU A 1 199 ? -14.392 -4.223 7.396 1.00 94.94 199 LEU A C 1
ATOM 1619 O O . LEU A 1 199 ? -14.448 -3.856 8.570 1.00 94.94 199 LEU A O 1
ATOM 1623 N N . MET A 1 200 ? -14.442 -5.499 7.037 1.00 94.31 200 MET A N 1
ATOM 1624 C CA . MET A 1 200 ? -14.487 -6.607 7.980 1.00 94.31 200 MET A CA 1
ATOM 1625 C C . MET A 1 200 ? -13.826 -7.843 7.372 1.00 94.31 200 MET A C 1
ATOM 1627 O O . MET A 1 200 ? -13.676 -7.948 6.155 1.00 94.31 200 MET A O 1
ATOM 1631 N N . HIS A 1 201 ? -13.422 -8.786 8.219 1.00 95.88 201 HIS A N 1
ATOM 1632 C CA . HIS A 1 201 ? -12.893 -10.061 7.743 1.00 95.88 201 HIS A CA 1
ATOM 1633 C C . HIS A 1 201 ? -13.963 -10.827 6.958 1.00 95.88 201 HIS A C 1
ATOM 1635 O O . HIS A 1 201 ? -15.121 -10.867 7.375 1.00 95.88 201 HIS A O 1
ATOM 1641 N N . GLU A 1 202 ? -13.558 -11.525 5.899 1.00 95.56 202 GLU A N 1
ATOM 1642 C CA . GLU A 1 202 ? -14.450 -12.355 5.072 1.00 95.56 202 GLU A CA 1
ATOM 1643 C C . GLU A 1 202 ? -15.288 -13.334 5.909 1.00 95.56 202 GLU A C 1
ATOM 1645 O O . GLU A 1 202 ? -16.506 -13.389 5.771 1.00 95.56 202 GLU A O 1
ATOM 1650 N N . LYS A 1 203 ? -14.670 -13.990 6.900 1.00 95.31 203 LYS A N 1
ATOM 1651 C CA . LYS A 1 203 ? -15.374 -14.894 7.827 1.00 95.31 203 LYS A CA 1
ATOM 1652 C C . LYS A 1 203 ? -16.530 -14.227 8.579 1.00 95.31 203 LYS A C 1
ATOM 1654 O O . LYS A 1 203 ? -17.522 -14.888 8.876 1.00 95.31 203 LYS A O 1
ATOM 1659 N N . GLU A 1 204 ? -16.402 -12.951 8.936 1.00 94.94 204 GLU A N 1
ATOM 1660 C CA . GLU A 1 204 ? -17.472 -12.208 9.613 1.00 94.94 204 GLU A CA 1
ATOM 1661 C C . GLU A 1 204 ? -18.574 -11.806 8.628 1.00 94.94 204 GLU A C 1
ATOM 1663 O O . GLU A 1 204 ? -19.752 -11.863 8.981 1.00 94.94 204 GLU A O 1
ATOM 1668 N N . THR A 1 205 ? -18.212 -11.491 7.382 1.00 92.62 205 THR A N 1
ATOM 1669 C CA . THR A 1 205 ? -19.166 -11.258 6.289 1.00 92.62 205 THR A CA 1
ATOM 1670 C C . THR A 1 205 ? -19.998 -12.504 5.998 1.00 92.62 205 THR A C 1
ATOM 1672 O O . THR A 1 205 ? -21.223 -12.419 5.897 1.00 92.62 205 THR A O 1
ATOM 1675 N N . ASP A 1 206 ? -19.367 -13.673 5.914 1.00 95.62 206 ASP A N 1
ATOM 1676 C CA . ASP A 1 206 ? -20.059 -14.937 5.649 1.00 95.62 206 ASP A CA 1
ATOM 1677 C C . ASP A 1 206 ? -21.004 -15.304 6.791 1.00 95.62 206 ASP A C 1
ATOM 1679 O O . ASP A 1 206 ? -22.155 -15.678 6.562 1.00 95.62 206 ASP A O 1
ATOM 1683 N N . ARG A 1 207 ? -20.558 -15.112 8.038 1.00 96.31 207 ARG A N 1
ATOM 1684 C CA . ARG A 1 207 ? -21.406 -15.277 9.227 1.00 96.31 207 ARG A CA 1
ATOM 1685 C C . ARG A 1 207 ? -22.588 -14.319 9.217 1.00 96.31 207 ARG A C 1
ATOM 1687 O O . ARG A 1 207 ? -23.700 -14.735 9.519 1.00 96.31 207 ARG A O 1
ATOM 1694 N N . LEU A 1 208 ? -22.371 -13.054 8.862 1.00 94.88 208 LEU A N 1
ATOM 1695 C CA . LEU A 1 208 ? -23.442 -12.070 8.732 1.00 94.88 208 LEU A CA 1
ATOM 1696 C C . LEU A 1 208 ? -24.471 -12.512 7.681 1.00 94.88 208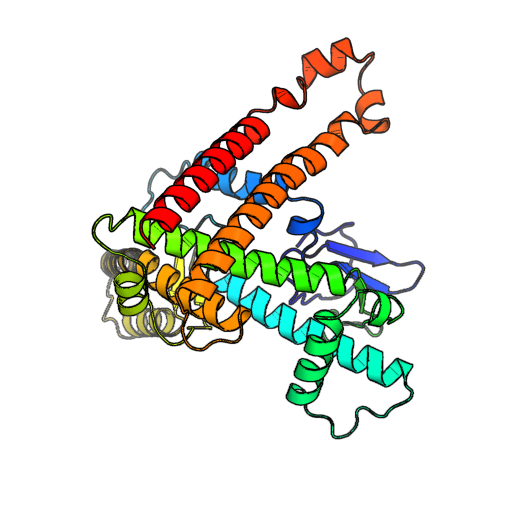 LEU A C 1
ATOM 1698 O O . LEU A 1 208 ? -25.665 -12.499 7.970 1.00 94.88 208 LEU A O 1
ATOM 1702 N N . ARG A 1 209 ? -24.027 -12.952 6.495 1.00 95.12 209 ARG A N 1
ATOM 1703 C CA . ARG A 1 209 ? -24.915 -13.473 5.441 1.00 95.12 209 ARG A CA 1
ATOM 1704 C C . ARG A 1 209 ? -25.693 -14.698 5.924 1.00 95.12 209 ARG A C 1
ATOM 1706 O O . ARG A 1 209 ? -26.911 -14.734 5.773 1.00 95.12 209 ARG A O 1
ATOM 1713 N N . ALA A 1 210 ? -25.024 -15.660 6.557 1.00 97.31 210 ALA A N 1
ATOM 1714 C CA . ALA A 1 210 ? -25.660 -16.863 7.091 1.00 97.31 210 ALA A CA 1
ATOM 1715 C C . ALA A 1 210 ? -26.687 -16.546 8.195 1.00 97.31 210 ALA A C 1
ATOM 1717 O O . ALA A 1 210 ? -27.772 -17.127 8.227 1.00 97.31 210 ALA A O 1
ATOM 1718 N N . ASP A 1 211 ? -26.386 -15.593 9.078 1.00 97.38 211 ASP A N 1
ATOM 1719 C CA . ASP A 1 211 ? -27.292 -15.146 10.140 1.00 97.38 211 ASP A CA 1
ATOM 1720 C C . ASP A 1 211 ? -28.542 -14.438 9.588 1.00 97.38 211 ASP A C 1
ATOM 1722 O O . ASP A 1 211 ? -29.622 -14.555 10.170 1.00 97.38 211 ASP A O 1
ATOM 1726 N N . ILE A 1 212 ? -28.412 -13.723 8.465 1.00 96.06 212 ILE A N 1
ATOM 1727 C CA . ILE A 1 212 ? -29.548 -13.127 7.748 1.00 96.06 212 ILE A CA 1
ATOM 1728 C C . ILE A 1 212 ? -30.398 -14.231 7.110 1.00 96.06 212 ILE A C 1
ATOM 1730 O O . ILE A 1 212 ? -31.599 -14.299 7.357 1.00 96.06 212 ILE A O 1
ATOM 1734 N N . VAL A 1 213 ? -29.776 -15.131 6.341 1.00 97.19 213 VAL A N 1
ATOM 1735 C CA . VAL A 1 213 ? -30.472 -16.214 5.617 1.00 97.19 213 VAL A CA 1
ATOM 1736 C C . VAL A 1 213 ? -31.198 -17.163 6.573 1.00 97.19 213 VAL A C 1
ATOM 1738 O O . VAL A 1 213 ? -32.317 -17.583 6.299 1.00 97.19 213 VAL A O 1
ATOM 1741 N N . SER A 1 214 ? -30.597 -17.471 7.723 1.00 97.19 214 SER A N 1
ATOM 1742 C CA . SER A 1 214 ? -31.197 -18.341 8.746 1.00 97.19 214 SER A CA 1
ATOM 1743 C C . SER A 1 214 ? -32.296 -17.672 9.581 1.00 97.19 214 SER A C 1
ATOM 1745 O O . SER A 1 214 ? -32.885 -18.320 10.445 1.00 97.19 214 SER A O 1
ATOM 1747 N N . GLY A 1 215 ? -32.564 -16.376 9.386 1.00 95.75 215 GLY A N 1
ATOM 1748 C CA . GLY A 1 215 ? -33.535 -15.635 10.193 1.00 95.75 215 GLY A CA 1
ATOM 1749 C C . GLY A 1 215 ? -33.089 -15.400 11.642 1.00 95.75 215 GLY A C 1
ATOM 1750 O O . GLY A 1 215 ? -33.922 -15.117 12.506 1.00 95.75 215 GLY A O 1
ATOM 1751 N N . ARG A 1 216 ? -31.786 -15.505 11.945 1.00 96.19 216 ARG A N 1
ATOM 1752 C CA . ARG A 1 216 ? -31.219 -15.084 13.240 1.00 96.19 216 ARG A CA 1
ATOM 1753 C C . ARG A 1 216 ? -31.220 -13.561 13.360 1.00 96.19 216 ARG A C 1
ATOM 1755 O O . ARG A 1 216 ? -31.508 -13.025 14.428 1.00 96.19 216 ARG A O 1
ATOM 1762 N N . LEU A 1 217 ? -30.933 -12.864 12.263 1.00 95.69 217 LEU A N 1
ATOM 1763 C CA . LEU A 1 217 ? -31.082 -11.415 12.136 1.00 95.69 217 LEU A CA 1
ATOM 1764 C C . LEU A 1 217 ? -32.383 -11.127 11.382 1.00 95.69 217 LEU A C 1
ATOM 1766 O O . LEU A 1 217 ? -32.408 -11.101 10.157 1.00 95.69 217 LEU A O 1
ATOM 1770 N N . ARG A 1 218 ? -33.476 -10.971 12.138 1.00 93.88 218 ARG A N 1
ATOM 1771 C CA . ARG A 1 218 ? -34.856 -10.949 11.613 1.00 93.88 218 ARG A CA 1
ATOM 1772 C C . ARG A 1 218 ? -35.291 -9.624 10.997 1.00 93.88 218 ARG A C 1
ATOM 1774 O O . ARG A 1 218 ? -36.270 -9.590 10.264 1.00 93.88 218 ARG A O 1
ATOM 1781 N N . ASP A 1 219 ? -34.600 -8.538 11.321 1.00 95.69 219 ASP A N 1
ATOM 1782 C CA . ASP A 1 219 ? -34.984 -7.193 10.915 1.00 95.69 219 ASP A CA 1
ATOM 1783 C C . ASP A 1 219 ? -33.761 -6.297 10.675 1.00 95.69 219 ASP A C 1
ATOM 1785 O O . ASP A 1 219 ? -32.625 -6.603 11.057 1.00 95.69 219 ASP A O 1
ATOM 1789 N N . TRP A 1 220 ? -34.011 -5.146 10.051 1.00 93.88 220 TRP A N 1
ATOM 1790 C CA . TRP A 1 220 ? -32.984 -4.150 9.757 1.00 93.88 220 TRP A CA 1
ATOM 1791 C C . TRP A 1 220 ? -32.273 -3.626 11.005 1.00 93.88 220 TRP A C 1
ATOM 1793 O O . TRP A 1 220 ? -31.084 -3.319 10.945 1.00 93.88 220 TRP A O 1
ATOM 1803 N N . GLN A 1 221 ? -32.959 -3.526 12.146 1.00 94.19 221 GLN A N 1
ATOM 1804 C CA . GLN A 1 221 ? -32.343 -3.025 13.372 1.00 94.19 221 GLN A CA 1
ATOM 1805 C C . GLN A 1 221 ? -31.318 -4.026 13.916 1.00 94.19 221 GLN A C 1
ATOM 1807 O O . GLN A 1 221 ? -30.237 -3.622 14.341 1.00 94.19 221 GLN A O 1
ATOM 1812 N N . ALA A 1 222 ? -31.617 -5.325 13.867 1.00 95.31 222 ALA A N 1
ATOM 1813 C CA . ALA A 1 222 ? -30.705 -6.396 14.246 1.00 95.31 222 ALA A CA 1
ATOM 1814 C C . ALA A 1 222 ? -29.472 -6.429 13.336 1.00 95.31 222 ALA A C 1
ATOM 1816 O O . ALA A 1 222 ? -28.349 -6.535 13.833 1.00 95.31 222 ALA A O 1
ATOM 1817 N N . ILE A 1 223 ? -29.671 -6.265 12.024 1.00 93.94 223 ILE A N 1
ATOM 1818 C CA . ILE A 1 223 ? -28.572 -6.159 11.060 1.00 93.94 223 ILE A CA 1
ATOM 1819 C C . ILE A 1 223 ? -27.709 -4.936 11.388 1.00 93.94 223 ILE A C 1
ATOM 1821 O O . ILE A 1 223 ? -26.504 -5.081 11.575 1.00 93.94 223 ILE A O 1
ATOM 1825 N N . HIS A 1 224 ? -28.296 -3.748 11.561 1.00 93.00 224 HIS A N 1
ATOM 1826 C CA . HIS A 1 224 ? -27.531 -2.544 11.898 1.00 93.00 224 HIS A CA 1
ATOM 1827 C C . HIS A 1 224 ? -26.770 -2.667 13.223 1.00 93.00 224 HIS A C 1
ATOM 1829 O O . HIS A 1 224 ? -25.602 -2.295 13.274 1.00 93.00 224 HIS A O 1
ATOM 1835 N N . ARG A 1 225 ? -27.364 -3.267 14.266 1.00 93.81 225 ARG A N 1
ATOM 1836 C CA . ARG A 1 225 ? -26.647 -3.565 15.521 1.00 93.81 225 ARG A CA 1
ATOM 1837 C C . ARG A 1 225 ? -25.439 -4.476 15.287 1.00 93.81 225 ARG A C 1
ATOM 1839 O O . ARG A 1 225 ? -24.392 -4.267 15.896 1.00 93.81 225 ARG A O 1
ATOM 1846 N N . ARG A 1 226 ? -25.549 -5.462 14.386 1.00 94.38 226 ARG A N 1
ATOM 1847 C CA . ARG A 1 226 ? -24.410 -6.312 14.010 1.00 94.38 226 ARG A CA 1
ATOM 1848 C C . ARG A 1 226 ? -23.318 -5.511 13.296 1.00 94.38 226 ARG A C 1
ATOM 1850 O O . ARG A 1 226 ? -22.154 -5.688 13.642 1.00 94.38 226 ARG A O 1
ATOM 1857 N N . TYR A 1 227 ? -23.670 -4.613 12.374 1.00 94.19 227 TYR A N 1
ATOM 1858 C CA . TYR A 1 227 ? -22.703 -3.706 11.734 1.00 94.19 227 TYR A CA 1
ATOM 1859 C C . TYR A 1 227 ? -21.982 -2.824 12.755 1.00 94.19 227 TYR A C 1
ATOM 1861 O O . TYR A 1 227 ? -20.757 -2.727 12.706 1.00 94.19 227 TYR A O 1
ATOM 1869 N N . THR A 1 228 ? -22.711 -2.240 13.711 1.00 94.06 228 THR A N 1
ATOM 1870 C CA . THR A 1 228 ? -22.125 -1.436 14.793 1.00 94.06 228 THR A CA 1
ATOM 1871 C C . THR A 1 228 ? -21.138 -2.255 15.623 1.00 94.06 228 THR A C 1
ATOM 1873 O O . THR A 1 228 ? -19.994 -1.841 15.778 1.00 94.06 228 THR A O 1
ATOM 1876 N N . SER A 1 229 ? -21.515 -3.462 16.056 1.00 94.56 229 SER A N 1
ATOM 1877 C CA . SER A 1 229 ? -20.618 -4.333 16.830 1.00 94.56 229 SER A CA 1
ATOM 1878 C C . SER A 1 229 ? -19.366 -4.758 16.049 1.00 94.56 229 SER A C 1
ATOM 1880 O O . SER A 1 229 ? -18.284 -4.900 16.621 1.00 94.56 229 SER A O 1
ATOM 1882 N N . LEU A 1 230 ? -19.483 -4.967 14.734 1.00 95.06 230 LEU A N 1
ATOM 1883 C CA . LEU A 1 230 ? -18.328 -5.245 13.876 1.00 95.06 230 LEU A CA 1
ATOM 1884 C C . LEU A 1 230 ? -17.423 -4.016 13.733 1.00 95.06 230 LEU A C 1
ATOM 1886 O O . LEU A 1 230 ? -16.203 -4.159 13.735 1.00 95.06 230 LEU A O 1
ATOM 1890 N N . TRP A 1 231 ? -18.005 -2.818 13.657 1.00 95.31 231 TRP A N 1
ATOM 1891 C CA . TRP A 1 231 ? -17.252 -1.568 13.593 1.00 95.31 231 TRP A CA 1
ATOM 1892 C C . TRP A 1 231 ? -16.488 -1.284 14.888 1.00 95.31 231 TRP A C 1
ATOM 1894 O O . TRP A 1 231 ? -15.326 -0.906 14.835 1.00 95.31 231 TRP A O 1
ATOM 1904 N N . GLU A 1 232 ? -17.083 -1.539 16.052 1.00 95.31 232 GLU A N 1
ATOM 1905 C CA . GLU A 1 232 ? -16.405 -1.381 17.349 1.00 95.31 232 GLU A CA 1
ATOM 1906 C C . GLU A 1 232 ? -15.145 -2.256 17.461 1.00 95.31 232 GLU A C 1
ATOM 1908 O O . GLU A 1 232 ? -14.163 -1.873 18.093 1.00 95.31 232 GLU A O 1
ATOM 1913 N N . LYS A 1 233 ? -15.140 -3.422 16.803 1.00 95.12 233 LYS A N 1
ATOM 1914 C CA . LYS A 1 233 ? -13.988 -4.340 16.758 1.00 95.12 233 LYS A CA 1
ATOM 1915 C C . LYS A 1 233 ? -12.958 -3.969 15.689 1.00 95.12 233 LYS A C 1
ATOM 1917 O O . LYS A 1 233 ? -11.820 -4.442 15.755 1.00 95.12 233 LYS A O 1
ATOM 1922 N N . TYR A 1 234 ? -13.343 -3.160 14.701 1.00 96.19 234 TYR A N 1
ATOM 1923 C CA . TYR A 1 234 ? -12.521 -2.851 13.534 1.00 96.19 234 TYR A CA 1
ATOM 1924 C C . TYR A 1 234 ? -11.193 -2.155 13.884 1.00 96.19 234 TYR A C 1
ATOM 1926 O O . TYR A 1 234 ? -10.170 -2.631 13.389 1.00 96.19 234 TYR A O 1
ATOM 1934 N N . PRO A 1 235 ? -11.128 -1.129 14.763 1.00 95.94 235 PRO A N 1
ATOM 1935 C CA . PRO A 1 235 ? -9.862 -0.478 15.110 1.00 95.94 235 PRO A CA 1
ATOM 1936 C C . PRO A 1 235 ? -8.790 -1.457 15.608 1.00 95.94 235 PRO A C 1
ATOM 1938 O O . PRO A 1 235 ? -7.672 -1.467 15.092 1.00 95.94 235 PRO A O 1
ATOM 1941 N N . LEU A 1 236 ? -9.148 -2.351 16.537 1.00 96.38 236 LEU A N 1
ATOM 1942 C CA . LEU A 1 236 ? -8.219 -3.356 17.055 1.00 96.38 236 LEU A CA 1
ATOM 1943 C C . LEU A 1 236 ? -7.833 -4.386 15.983 1.00 96.38 236 LEU A C 1
ATOM 1945 O O . LEU A 1 236 ? -6.674 -4.795 15.905 1.00 96.38 236 LEU A O 1
ATOM 1949 N N . ALA A 1 237 ? -8.782 -4.809 15.144 1.00 97.12 237 ALA A N 1
ATOM 1950 C CA . ALA A 1 237 ? -8.501 -5.723 14.037 1.00 97.12 237 ALA A CA 1
ATOM 1951 C C . ALA A 1 237 ? -7.526 -5.099 13.019 1.00 97.12 237 ALA A C 1
ATOM 1953 O O . ALA A 1 237 ? -6.564 -5.752 12.612 1.00 97.12 237 ALA A O 1
ATOM 1954 N N . LYS A 1 238 ? -7.712 -3.816 12.686 1.00 97.94 238 LYS A N 1
ATOM 1955 C CA . LYS A 1 238 ? -6.817 -3.030 11.827 1.00 97.94 238 LYS A CA 1
ATOM 1956 C C . LYS A 1 238 ? -5.422 -2.891 12.437 1.00 97.94 238 LYS A C 1
ATOM 1958 O O . LYS A 1 238 ? -4.438 -3.053 11.729 1.00 97.94 238 LYS A O 1
ATOM 1963 N N . GLN A 1 239 ? -5.308 -2.663 13.745 1.00 98.06 239 GLN A N 1
ATOM 1964 C CA . GLN A 1 239 ? -4.011 -2.577 14.432 1.00 98.06 239 GLN A CA 1
ATOM 1965 C C . GLN A 1 239 ? -3.271 -3.922 14.465 1.00 98.06 239 GLN A C 1
ATOM 1967 O O . GLN A 1 239 ? -2.066 -3.969 14.225 1.00 98.06 239 GLN A O 1
ATOM 1972 N N . LYS A 1 240 ? -3.986 -5.033 14.684 1.00 98.12 240 LYS A N 1
ATOM 1973 C CA . LYS A 1 240 ? -3.422 -6.390 14.561 1.00 98.12 240 LYS A CA 1
ATOM 1974 C C . LYS A 1 240 ? -2.940 -6.673 13.140 1.00 98.12 240 LYS A C 1
ATOM 1976 O O . LYS A 1 240 ? -1.851 -7.211 12.943 1.00 98.12 240 LYS A O 1
ATOM 1981 N N . HIS A 1 241 ? -3.730 -6.273 12.148 1.00 98.56 241 HIS A N 1
ATOM 1982 C CA . HIS A 1 241 ? -3.361 -6.377 10.742 1.00 98.56 241 HIS A CA 1
ATOM 1983 C C . HIS A 1 241 ? -2.120 -5.544 10.406 1.00 98.56 241 HIS A C 1
ATOM 1985 O O . HIS A 1 241 ? -1.197 -6.050 9.772 1.00 98.56 241 HIS A O 1
ATOM 1991 N N . ALA A 1 242 ? -2.055 -4.303 10.888 1.00 98.50 242 ALA A N 1
ATOM 1992 C CA . ALA A 1 242 ? -0.910 -3.413 10.743 1.00 98.50 242 ALA A CA 1
ATOM 1993 C C . ALA A 1 242 ? 0.367 -3.996 11.359 1.00 98.50 242 ALA A C 1
ATOM 1995 O O . ALA A 1 242 ? 1.406 -4.004 10.699 1.00 98.50 242 ALA A O 1
ATOM 1996 N N . PHE A 1 243 ? 0.284 -4.566 12.568 1.00 98.44 243 PHE A N 1
ATOM 1997 C CA . PHE A 1 243 ? 1.407 -5.266 13.196 1.00 98.44 243 PHE A CA 1
ATOM 1998 C C . PHE A 1 243 ? 1.906 -6.423 12.322 1.00 98.44 243 PHE A C 1
ATOM 2000 O O . PHE A 1 243 ? 3.091 -6.511 11.999 1.00 98.44 243 PHE A O 1
ATOM 2007 N N . ALA A 1 244 ? 0.995 -7.304 11.899 1.00 98.38 244 ALA A N 1
ATOM 2008 C CA . ALA A 1 244 ? 1.343 -8.469 11.094 1.00 98.38 244 ALA A CA 1
ATOM 2009 C C . ALA A 1 244 ? 1.864 -8.088 9.692 1.00 98.38 244 ALA A C 1
ATOM 2011 O O . ALA A 1 244 ? 2.763 -8.749 9.168 1.00 98.38 244 ALA A O 1
ATOM 2012 N N . SER A 1 245 ? 1.351 -7.004 9.107 1.00 98.56 245 SER A N 1
ATOM 2013 C CA . SER A 1 245 ? 1.810 -6.449 7.827 1.00 98.56 245 SER A CA 1
ATOM 2014 C C . SER A 1 245 ? 3.226 -5.887 7.933 1.00 98.56 245 SER A C 1
ATOM 2016 O O . SER A 1 245 ? 4.065 -6.188 7.085 1.00 98.56 245 SER A O 1
ATOM 2018 N N . LEU A 1 246 ? 3.523 -5.143 9.006 1.00 98.44 246 LEU A N 1
ATOM 2019 C CA . LEU A 1 246 ? 4.864 -4.619 9.271 1.00 98.44 246 LEU A CA 1
ATOM 2020 C C . LEU A 1 246 ? 5.881 -5.753 9.477 1.00 98.44 246 LEU A C 1
ATOM 2022 O O . LEU A 1 246 ? 6.960 -5.735 8.894 1.00 98.44 246 LEU A O 1
ATOM 2026 N N . CYS A 1 247 ? 5.518 -6.783 10.242 1.00 98.19 247 CYS A N 1
ATOM 2027 C CA . CYS A 1 247 ? 6.321 -8.000 10.370 1.00 98.19 247 CYS A CA 1
ATOM 2028 C C . CYS A 1 247 ? 6.589 -8.655 9.003 1.00 98.19 247 CYS A C 1
ATOM 2030 O O . CYS A 1 247 ? 7.732 -8.983 8.684 1.00 98.19 247 CYS A O 1
ATOM 2032 N N . SER A 1 248 ? 5.549 -8.790 8.174 1.00 97.62 248 SER A N 1
ATOM 2033 C CA . SER A 1 248 ? 5.637 -9.440 6.860 1.00 97.62 248 SER A CA 1
ATOM 2034 C C . SER A 1 248 ? 6.561 -8.687 5.900 1.00 97.62 248 SER A C 1
ATOM 2036 O O . SER A 1 248 ? 7.423 -9.305 5.282 1.00 97.62 248 SER A O 1
ATOM 2038 N N . VAL A 1 249 ? 6.442 -7.355 5.815 1.00 96.94 249 VAL A N 1
ATOM 2039 C CA . VAL A 1 249 ? 7.282 -6.527 4.925 1.00 96.94 249 VAL A CA 1
ATOM 2040 C C . VAL A 1 249 ? 8.740 -6.437 5.392 1.00 96.94 249 VAL A C 1
ATOM 2042 O O . VAL A 1 249 ? 9.635 -6.201 4.583 1.00 96.94 249 VAL A O 1
ATOM 2045 N N . LEU A 1 250 ? 8.991 -6.644 6.688 1.00 96.12 250 LEU A N 1
ATOM 2046 C CA . LEU A 1 250 ? 10.334 -6.728 7.270 1.00 96.12 250 LEU A CA 1
ATOM 2047 C C . LEU A 1 250 ? 10.908 -8.155 7.257 1.00 96.12 250 LEU A C 1
ATOM 2049 O O . LEU A 1 250 ? 12.043 -8.356 7.684 1.00 96.12 250 LEU A O 1
ATOM 2053 N N . GLY A 1 251 ? 10.142 -9.149 6.794 1.00 95.56 251 GLY A N 1
ATOM 2054 C CA . GLY A 1 251 ? 10.576 -10.545 6.743 1.00 95.56 251 GLY A CA 1
ATOM 2055 C C . GLY A 1 251 ? 10.754 -11.195 8.119 1.00 95.56 251 GLY A C 1
ATOM 2056 O O . GLY A 1 251 ? 11.519 -12.148 8.254 1.00 95.56 251 GLY A O 1
ATOM 2057 N N . VAL A 1 252 ? 10.069 -10.699 9.155 1.00 95.75 252 VAL A N 1
ATOM 2058 C CA . VAL A 1 252 ? 10.201 -11.192 10.534 1.00 95.75 252 VAL A CA 1
ATOM 2059 C C . VAL A 1 252 ? 8.881 -11.721 11.079 1.00 95.75 252 VAL A C 1
ATOM 2061 O O . VAL A 1 252 ? 7.803 -11.286 10.694 1.00 95.75 252 VAL A O 1
ATOM 2064 N N . ARG A 1 253 ? 8.945 -12.675 12.014 1.00 91.44 253 ARG A N 1
ATOM 2065 C CA . ARG A 1 253 ? 7.743 -13.200 12.693 1.00 91.44 253 ARG A CA 1
ATOM 2066 C C . ARG A 1 253 ? 7.286 -12.326 13.860 1.00 91.44 253 ARG A C 1
ATOM 2068 O O . ARG A 1 253 ? 6.109 -12.330 14.209 1.00 91.44 253 ARG A O 1
ATOM 2075 N N . ARG A 1 254 ? 8.231 -11.638 14.495 1.00 92.81 254 ARG A N 1
ATOM 2076 C CA . ARG A 1 254 ? 8.038 -10.740 15.636 1.00 92.81 254 ARG A CA 1
ATOM 2077 C C . ARG A 1 254 ? 9.012 -9.583 15.506 1.00 92.81 254 ARG A C 1
ATOM 2079 O O . ARG A 1 254 ? 10.107 -9.776 14.980 1.00 92.81 254 ARG A O 1
ATOM 2086 N N . LEU A 1 255 ? 8.611 -8.419 16.000 1.00 94.88 255 LEU A N 1
ATOM 2087 C CA . LEU A 1 255 ? 9.475 -7.250 16.042 1.00 94.88 255 LEU A CA 1
ATOM 2088 C C . LEU A 1 255 ? 10.327 -7.312 17.304 1.00 94.88 255 LEU A C 1
ATOM 2090 O O . LEU A 1 255 ? 9.834 -7.594 18.396 1.00 94.88 255 LEU A O 1
ATOM 2094 N N . ASN A 1 256 ? 11.609 -7.008 17.167 1.00 94.75 256 ASN A N 1
ATOM 2095 C CA . ASN A 1 256 ? 12.418 -6.605 18.310 1.00 94.75 256 ASN A CA 1
ATOM 2096 C C . ASN A 1 256 ? 12.464 -5.073 18.418 1.00 94.75 256 ASN A C 1
ATOM 2098 O O . ASN A 1 256 ? 12.119 -4.355 17.477 1.00 94.75 256 ASN A O 1
ATOM 2102 N N . ARG A 1 257 ? 12.929 -4.567 19.564 1.00 94.25 257 ARG A N 1
ATOM 2103 C CA . ARG A 1 257 ? 13.010 -3.123 19.830 1.00 94.25 257 ARG A CA 1
ATOM 2104 C C . ARG A 1 257 ? 13.849 -2.373 18.791 1.00 94.25 257 ARG A C 1
ATOM 2106 O O . ARG A 1 257 ? 13.443 -1.307 18.347 1.00 94.25 257 ARG A O 1
ATOM 2113 N N . LYS A 1 258 ? 14.974 -2.943 18.338 1.00 95.88 258 LYS A N 1
ATOM 2114 C CA . LYS A 1 258 ? 15.825 -2.329 17.301 1.00 95.88 258 LYS A CA 1
ATOM 2115 C C . LYS A 1 258 ? 15.067 -2.159 15.980 1.00 95.88 258 LYS A C 1
ATOM 2117 O O . LYS A 1 258 ? 15.122 -1.094 15.378 1.00 95.88 258 LYS A O 1
ATOM 2122 N N . GLN A 1 259 ? 14.344 -3.189 15.545 1.00 97.19 259 GLN A N 1
ATOM 2123 C CA . GLN A 1 259 ? 13.517 -3.153 14.335 1.00 97.19 259 GLN A CA 1
ATOM 2124 C C . GLN A 1 259 ? 12.355 -2.174 14.470 1.00 97.19 259 GLN A C 1
ATOM 2126 O O . GLN A 1 259 ? 12.025 -1.492 13.508 1.00 97.19 259 GLN A O 1
ATOM 2131 N N . TRP A 1 260 ? 11.752 -2.082 15.655 1.00 96.44 260 TRP A N 1
ATOM 2132 C CA . TRP A 1 260 ? 10.699 -1.112 15.927 1.00 96.44 260 TRP A CA 1
ATOM 2133 C C . TRP A 1 260 ? 11.202 0.333 15.847 1.00 96.44 260 TRP A C 1
ATOM 2135 O O . TRP A 1 260 ? 10.595 1.151 15.161 1.00 96.44 260 TRP A O 1
ATOM 2145 N N . LEU A 1 261 ? 12.345 0.637 16.468 1.00 96.00 261 LEU A N 1
ATOM 2146 C CA . LEU A 1 261 ? 12.964 1.964 16.387 1.00 96.00 261 LEU A CA 1
ATOM 2147 C C . LEU A 1 261 ? 13.364 2.324 14.947 1.00 96.00 261 LEU A C 1
ATOM 2149 O O . LEU A 1 261 ? 13.102 3.444 14.510 1.00 96.00 261 LEU A O 1
ATOM 2153 N N . ALA A 1 262 ? 13.907 1.366 14.189 1.00 96.94 262 ALA A N 1
ATOM 2154 C CA . ALA A 1 262 ? 14.207 1.552 12.769 1.00 96.94 262 ALA A CA 1
ATOM 2155 C C . ALA A 1 262 ? 12.932 1.781 11.934 1.00 96.94 262 ALA A C 1
ATOM 2157 O O . ALA A 1 262 ? 12.899 2.666 11.086 1.00 96.94 262 ALA A O 1
ATOM 2158 N N . ALA A 1 263 ? 11.848 1.049 12.209 1.00 97.56 263 ALA A N 1
ATOM 2159 C CA . ALA A 1 263 ? 10.566 1.256 11.536 1.00 97.56 263 ALA A CA 1
ATOM 2160 C C . ALA A 1 263 ? 9.974 2.646 11.835 1.00 97.56 263 ALA A C 1
ATOM 2162 O O . ALA A 1 263 ? 9.412 3.280 10.943 1.00 97.56 263 ALA A O 1
ATOM 2163 N N . LEU A 1 264 ? 10.132 3.152 13.063 1.00 96.88 264 LEU A N 1
ATOM 2164 C CA . LEU A 1 264 ? 9.758 4.523 13.417 1.00 96.88 264 LEU A CA 1
ATOM 2165 C C . LEU A 1 264 ? 10.567 5.556 12.617 1.00 96.88 264 LEU A C 1
ATOM 2167 O O . LEU A 1 264 ? 9.985 6.514 12.111 1.00 96.88 264 LEU A O 1
ATOM 2171 N N . GLU A 1 265 ? 11.875 5.350 12.450 1.00 96.19 265 GLU A N 1
ATOM 2172 C CA . GLU A 1 265 ? 12.745 6.204 11.621 1.00 96.19 265 GLU A CA 1
ATOM 2173 C C . GLU A 1 265 ? 12.342 6.197 10.154 1.00 96.19 265 GLU A C 1
ATOM 2175 O O . GLU A 1 265 ? 12.144 7.260 9.561 1.00 96.19 265 GLU A O 1
ATOM 2180 N N . ASP A 1 266 ? 12.130 5.008 9.598 1.00 96.19 266 ASP A N 1
ATOM 2181 C CA . ASP A 1 266 ? 11.626 4.852 8.239 1.00 96.19 266 ASP A CA 1
ATOM 2182 C C . ASP A 1 266 ? 10.288 5.567 8.065 1.00 96.19 266 ASP A C 1
ATOM 2184 O O . ASP A 1 266 ? 10.067 6.231 7.055 1.00 96.19 266 ASP A O 1
ATOM 2188 N N . SER A 1 267 ? 9.401 5.496 9.059 1.00 97.00 267 SER A N 1
ATOM 2189 C CA . SER A 1 267 ? 8.107 6.173 8.989 1.00 97.00 267 SER A CA 1
ATOM 2190 C C . SER A 1 267 ? 8.227 7.699 8.972 1.00 97.00 267 SER A C 1
ATOM 2192 O O . SER A 1 267 ? 7.426 8.353 8.309 1.00 97.00 267 SER A O 1
ATOM 2194 N N . VAL A 1 268 ? 9.237 8.272 9.639 1.00 97.12 268 VAL A N 1
ATOM 2195 C CA . VAL A 1 268 ? 9.529 9.715 9.592 1.00 97.12 268 VAL A CA 1
ATOM 2196 C C . VAL A 1 268 ? 10.022 10.106 8.204 1.00 97.12 268 VAL A C 1
ATOM 2198 O O . VAL A 1 268 ? 9.501 11.060 7.627 1.00 97.12 268 VAL A O 1
ATOM 2201 N N . ARG A 1 269 ? 10.951 9.332 7.623 1.00 97.38 269 ARG A N 1
ATOM 2202 C CA . ARG A 1 269 ? 11.386 9.521 6.229 1.00 97.38 269 ARG A CA 1
ATOM 2203 C C . ARG A 1 269 ? 10.195 9.466 5.271 1.00 97.38 269 ARG A C 1
ATOM 2205 O O . ARG A 1 269 ? 10.086 10.307 4.383 1.00 97.38 269 ARG A O 1
ATOM 2212 N N . ILE A 1 270 ? 9.304 8.489 5.446 1.00 96.94 270 ILE A N 1
ATOM 2213 C CA . ILE A 1 270 ? 8.123 8.327 4.592 1.00 96.94 270 ILE A CA 1
ATOM 2214 C C . ILE A 1 270 ? 7.144 9.493 4.779 1.00 96.94 270 ILE A C 1
ATOM 2216 O O . ILE A 1 270 ? 6.651 10.017 3.785 1.00 96.94 270 ILE A O 1
ATOM 2220 N N . GLN A 1 271 ? 6.887 9.947 6.010 1.00 96.12 271 GLN A N 1
ATOM 2221 C CA . GLN A 1 271 ? 6.025 11.107 6.260 1.00 96.12 271 GLN A CA 1
ATOM 2222 C C . GLN A 1 271 ? 6.592 12.378 5.613 1.00 96.12 271 GLN A C 1
ATOM 2224 O O . GLN A 1 271 ? 5.842 13.134 4.995 1.00 96.12 271 GLN A O 1
ATOM 2229 N N . GLN A 1 272 ? 7.909 12.589 5.695 1.00 95.94 272 GLN A N 1
ATOM 2230 C CA . GLN A 1 272 ? 8.564 13.707 5.018 1.00 95.94 272 GLN A CA 1
ATOM 2231 C C . GLN A 1 272 ? 8.402 13.598 3.498 1.00 95.94 272 GLN A C 1
ATOM 2233 O O . GLN A 1 272 ? 7.958 14.549 2.862 1.00 95.94 272 GLN A O 1
ATOM 2238 N N . PHE A 1 273 ? 8.651 12.413 2.929 1.00 96.00 273 PHE A N 1
ATOM 2239 C CA . PHE A 1 273 ? 8.414 12.151 1.509 1.00 96.00 273 PHE A CA 1
ATOM 2240 C C . PHE A 1 273 ? 6.964 12.452 1.102 1.00 96.00 273 PHE A C 1
ATOM 2242 O O . PHE A 1 273 ? 6.742 13.084 0.073 1.00 96.00 273 PHE A O 1
ATOM 2249 N N . VAL A 1 274 ? 5.973 12.044 1.902 1.00 93.81 274 VAL A N 1
ATOM 2250 C CA . VAL A 1 274 ? 4.555 12.344 1.651 1.00 93.81 274 VAL A CA 1
ATOM 2251 C C . VAL A 1 274 ? 4.330 13.856 1.608 1.00 93.81 274 VAL A C 1
ATOM 2253 O O . VAL A 1 274 ? 3.758 14.346 0.635 1.00 93.81 274 VAL A O 1
ATOM 2256 N N . SER A 1 275 ? 4.809 14.599 2.609 1.00 94.31 275 SER A N 1
ATOM 2257 C CA . SER A 1 275 ? 4.704 16.065 2.657 1.00 94.31 275 SER A CA 1
ATOM 2258 C C . SER A 1 275 ? 5.345 16.728 1.432 1.00 94.31 275 SER A C 1
ATOM 2260 O O . SER A 1 275 ? 4.718 17.557 0.763 1.00 94.31 275 SER A O 1
ATOM 2262 N N . ASP A 1 276 ? 6.559 16.310 1.077 1.00 94.19 276 ASP A N 1
ATOM 2263 C CA . ASP A 1 276 ? 7.296 16.848 -0.065 1.00 94.19 276 ASP A CA 1
ATOM 2264 C C . ASP A 1 276 ? 6.577 16.540 -1.382 1.00 94.19 276 ASP A C 1
ATOM 2266 O O . ASP A 1 276 ? 6.414 17.420 -2.228 1.00 94.19 276 ASP A O 1
ATOM 2270 N N . GLN A 1 277 ? 6.065 15.318 -1.555 1.00 93.81 277 GLN A N 1
ATOM 2271 C CA . GLN A 1 277 ? 5.313 14.945 -2.752 1.00 93.81 277 GLN A CA 1
ATOM 2272 C C . GLN A 1 277 ? 3.968 15.664 -2.855 1.00 93.81 277 GLN A C 1
ATOM 2274 O O . GLN A 1 277 ? 3.531 15.953 -3.972 1.00 93.81 277 GLN A O 1
ATOM 2279 N N . VAL A 1 278 ? 3.302 15.984 -1.740 1.00 92.31 278 VAL A N 1
ATOM 2280 C CA . VAL A 1 278 ? 2.103 16.839 -1.749 1.00 92.31 278 VAL A CA 1
ATOM 2281 C C . VAL A 1 278 ? 2.459 18.220 -2.302 1.00 92.31 278 VAL A C 1
ATOM 2283 O O . VAL A 1 278 ? 1.794 18.689 -3.229 1.00 92.31 278 VAL A O 1
ATOM 2286 N N . TYR A 1 279 ? 3.535 18.835 -1.804 1.00 93.19 279 TYR A N 1
ATOM 2287 C CA . TYR A 1 279 ? 4.007 20.130 -2.295 1.00 93.19 279 TYR A CA 1
ATOM 2288 C C . TYR A 1 279 ? 4.400 20.069 -3.778 1.00 93.19 279 TYR A C 1
ATOM 2290 O O . TYR A 1 279 ? 3.845 20.806 -4.591 1.00 93.19 279 TYR A O 1
ATOM 2298 N N . LEU A 1 280 ? 5.282 19.140 -4.163 1.00 91.62 280 LEU A N 1
ATOM 2299 C CA . LEU A 1 280 ? 5.784 19.000 -5.535 1.00 91.62 280 LEU A CA 1
ATOM 2300 C C . LEU A 1 280 ? 4.670 18.686 -6.539 1.00 91.62 280 LEU A C 1
ATOM 2302 O O . LEU A 1 280 ? 4.667 19.227 -7.643 1.00 91.62 280 LEU A O 1
ATOM 2306 N N . SER A 1 281 ? 3.699 17.846 -6.169 1.00 88.88 281 SER A N 1
ATOM 2307 C CA . SER A 1 281 ? 2.559 17.531 -7.041 1.00 88.88 281 SER A CA 1
ATOM 2308 C C . SER A 1 281 ? 1.704 18.766 -7.321 1.00 88.88 281 SER A C 1
ATOM 2310 O O . SER A 1 281 ? 1.247 18.939 -8.446 1.00 88.88 281 SER A O 1
ATOM 2312 N N . ARG A 1 282 ? 1.499 19.631 -6.319 1.00 89.69 282 ARG A N 1
ATOM 2313 C CA . ARG A 1 282 ? 0.744 20.884 -6.464 1.00 89.69 282 ARG A CA 1
ATOM 2314 C C . ARG A 1 282 ? 1.553 21.963 -7.176 1.00 89.69 282 ARG A C 1
ATOM 2316 O O . ARG A 1 282 ? 0.981 22.696 -7.971 1.00 89.69 282 ARG A O 1
ATOM 2323 N N . LYS A 1 283 ? 2.867 22.032 -6.944 1.00 90.19 283 LYS A N 1
ATOM 2324 C CA . LYS A 1 283 ? 3.767 23.010 -7.572 1.00 90.19 283 LYS A CA 1
ATOM 2325 C C . LYS A 1 283 ? 3.736 22.950 -9.095 1.00 90.19 283 LYS A C 1
ATOM 2327 O O . LYS A 1 283 ? 3.766 23.994 -9.735 1.00 90.19 283 LYS A O 1
ATOM 2332 N N . LYS A 1 284 ? 3.560 21.754 -9.664 1.00 87.38 284 LYS A N 1
ATOM 2333 C CA . LYS A 1 284 ? 3.384 21.561 -11.112 1.00 87.38 284 LYS A CA 1
ATOM 2334 C C . LYS A 1 284 ? 2.272 22.436 -11.698 1.00 87.38 284 LYS A C 1
ATOM 2336 O O . LYS A 1 284 ? 2.448 22.925 -12.803 1.00 87.38 284 LYS A O 1
ATOM 2341 N N . ASP A 1 285 ? 1.171 22.663 -10.974 1.00 83.00 285 ASP A N 1
ATOM 2342 C CA . ASP A 1 285 ? 0.060 23.504 -11.448 1.00 83.00 285 ASP A CA 1
ATOM 2343 C C . ASP A 1 285 ? 0.454 24.996 -11.509 1.00 83.00 285 ASP A C 1
ATOM 2345 O O . ASP A 1 285 ? -0.002 25.717 -12.394 1.00 83.00 285 ASP A O 1
ATOM 2349 N N . TYR A 1 286 ? 1.314 25.455 -10.592 1.00 84.88 286 TYR A N 1
ATOM 2350 C CA . TYR A 1 286 ? 1.790 26.845 -10.519 1.00 84.88 286 TYR A CA 1
ATOM 2351 C C . TYR A 1 286 ? 2.923 27.128 -11.515 1.00 84.88 286 TYR A C 1
ATOM 2353 O O . TYR A 1 286 ? 2.987 28.211 -12.087 1.00 84.88 286 TYR A O 1
ATOM 2361 N N . ASP A 1 287 ? 3.796 26.147 -11.752 1.00 87.12 287 ASP A N 1
ATOM 2362 C CA . ASP A 1 287 ? 4.918 26.277 -12.689 1.00 87.12 287 ASP A CA 1
ATOM 2363 C C . ASP A 1 287 ? 4.507 26.041 -14.154 1.00 87.12 287 ASP A C 1
ATOM 2365 O O . ASP A 1 287 ? 5.301 26.280 -15.066 1.00 87.12 287 ASP A O 1
ATOM 2369 N N . ASN A 1 288 ? 3.301 25.518 -14.406 1.00 87.12 288 ASN A N 1
ATOM 2370 C CA . ASN A 1 288 ? 2.875 25.123 -15.745 1.00 87.12 288 ASN A CA 1
ATOM 2371 C C . ASN A 1 288 ? 2.665 26.360 -16.643 1.00 87.12 288 ASN A C 1
ATOM 2373 O O . ASN A 1 288 ? 1.717 27.117 -16.414 1.00 87.12 288 ASN A O 1
ATOM 2377 N N . PRO A 1 289 ? 3.459 26.537 -17.719 1.00 90.00 289 PRO A N 1
ATOM 2378 C CA . PRO A 1 289 ? 3.351 27.708 -18.587 1.00 90.00 289 PRO A CA 1
ATOM 2379 C C . PRO A 1 289 ? 2.000 27.795 -19.309 1.00 90.00 289 PRO A C 1
ATOM 2381 O O . PRO A 1 289 ? 1.519 28.893 -19.565 1.00 90.00 289 PRO A O 1
ATOM 2384 N N . PHE A 1 290 ? 1.350 26.663 -19.596 1.00 90.25 290 PHE A N 1
ATOM 2385 C CA . PHE A 1 290 ? 0.030 26.638 -20.233 1.00 90.25 290 PHE A CA 1
ATOM 2386 C C . PHE A 1 290 ? -1.090 27.013 -19.266 1.00 90.25 290 PHE A C 1
ATOM 2388 O O . PHE A 1 290 ? -2.075 27.613 -19.680 1.00 90.25 290 PHE A O 1
ATOM 2395 N N . HIS A 1 291 ? -0.939 26.679 -17.982 1.00 84.88 291 HIS A N 1
ATOM 2396 C CA . HIS A 1 291 ? -1.857 27.150 -16.951 1.00 84.88 291 HIS A CA 1
ATOM 2397 C C . HIS A 1 291 ? -1.642 28.646 -16.699 1.00 84.88 291 HIS A C 1
ATOM 2399 O O . HIS A 1 291 ? -2.594 29.410 -16.680 1.00 84.88 291 HIS A O 1
ATOM 2405 N N . ARG A 1 292 ? -0.385 29.097 -16.625 1.00 86.38 292 ARG A N 1
ATOM 2406 C CA . ARG A 1 292 ? -0.046 30.521 -16.506 1.00 86.38 292 ARG A CA 1
ATOM 2407 C C . ARG A 1 292 ? -0.597 31.358 -17.666 1.00 86.38 292 ARG A C 1
ATOM 2409 O O . ARG A 1 292 ? -1.046 32.473 -17.442 1.00 86.38 292 ARG A O 1
ATOM 2416 N N . ALA A 1 293 ? -0.623 30.809 -18.882 1.00 89.69 293 ALA A N 1
ATOM 2417 C CA . ALA A 1 293 ? -1.143 31.488 -20.069 1.00 89.69 293 ALA A CA 1
ATOM 2418 C C . ALA A 1 293 ? -2.652 31.804 -20.017 1.00 89.69 293 ALA A C 1
ATOM 2420 O O . ALA A 1 293 ? -3.122 32.591 -20.836 1.00 89.69 293 ALA A O 1
ATOM 2421 N N . THR A 1 294 ? -3.421 31.221 -19.085 1.00 90.62 294 THR A N 1
ATOM 2422 C CA . THR A 1 294 ? -4.833 31.600 -18.885 1.00 90.62 294 THR A CA 1
ATOM 2423 C C . THR A 1 294 ? -4.998 32.896 -18.095 1.00 90.62 294 THR A C 1
ATOM 2425 O O . THR A 1 294 ? -6.115 33.393 -17.987 1.00 90.62 294 THR A O 1
ATOM 2428 N N . PHE A 1 295 ? -3.909 33.430 -17.540 1.00 89.75 295 PHE A N 1
ATOM 2429 C CA . PHE A 1 295 ? -3.869 34.685 -16.800 1.00 89.75 295 PHE A CA 1
ATOM 2430 C C . PHE A 1 295 ? -3.109 35.738 -17.613 1.00 89.75 295 PHE A C 1
ATOM 2432 O O . PHE A 1 295 ? -2.184 35.430 -18.367 1.00 89.75 295 PHE A O 1
ATOM 2439 N N . ARG A 1 296 ? -3.481 37.004 -17.450 1.00 88.69 296 ARG A N 1
ATOM 2440 C CA . ARG A 1 296 ? -2.846 38.156 -18.095 1.00 88.69 296 ARG A CA 1
ATOM 2441 C C . ARG A 1 296 ? -1.421 38.379 -17.594 1.00 88.69 296 ARG A C 1
ATOM 2443 O O . ARG A 1 296 ? -0.574 38.819 -18.367 1.00 88.69 296 ARG A O 1
ATOM 2450 N N . ASN A 1 297 ? -1.172 38.142 -16.306 1.00 89.25 297 ASN A N 1
ATOM 2451 C CA . ASN A 1 297 ? 0.130 38.275 -15.651 1.00 89.25 297 ASN A CA 1
ATOM 2452 C C . ASN A 1 297 ? 0.169 37.492 -14.319 1.00 89.25 297 ASN A C 1
ATOM 2454 O O . ASN A 1 297 ? -0.827 36.902 -13.896 1.00 89.25 297 ASN A O 1
ATOM 2458 N N . ASP A 1 298 ? 1.327 37.496 -13.651 1.00 86.44 298 ASP A N 1
ATOM 2459 C CA . ASP A 1 298 ? 1.526 36.779 -12.380 1.00 86.44 298 ASP A CA 1
ATOM 2460 C C . ASP A 1 298 ? 0.713 37.360 -11.224 1.00 86.44 298 ASP A C 1
ATOM 2462 O O . ASP A 1 298 ? 0.324 36.622 -10.323 1.00 86.44 298 ASP A O 1
ATOM 2466 N N . GLU A 1 299 ? 0.439 38.664 -11.255 1.00 89.31 299 GLU A N 1
ATOM 2467 C CA . GLU A 1 299 ? -0.365 39.344 -10.238 1.00 89.31 299 GLU A CA 1
ATOM 2468 C C . GLU A 1 299 ? -1.819 38.864 -10.288 1.00 89.31 299 GLU A C 1
ATOM 2470 O O . GLU A 1 299 ? -2.391 38.530 -9.253 1.00 89.31 299 GLU A O 1
ATOM 2475 N N . GLU A 1 300 ? -2.402 38.754 -11.486 1.00 89.12 300 GLU A N 1
ATOM 2476 C CA . GLU A 1 300 ? -3.741 38.194 -11.679 1.00 89.12 300 GLU A CA 1
ATOM 2477 C C . GLU A 1 300 ? -3.780 36.716 -11.284 1.00 89.12 300 GLU A C 1
ATOM 2479 O O . GLU A 1 300 ? -4.713 36.291 -10.604 1.00 89.12 300 GLU A O 1
ATOM 2484 N N . MET A 1 301 ? -2.757 35.936 -11.652 1.00 87.56 301 MET A N 1
ATOM 2485 C CA . MET A 1 301 ? -2.663 34.536 -11.238 1.00 87.56 301 MET A CA 1
ATOM 2486 C C . MET A 1 301 ? -2.634 34.420 -9.708 1.00 87.56 301 MET A C 1
ATOM 2488 O O . MET A 1 301 ? -3.443 33.693 -9.135 1.00 87.56 301 MET A O 1
ATOM 2492 N N . ALA A 1 302 ? -1.757 35.164 -9.031 1.00 86.94 302 ALA A N 1
ATOM 2493 C CA . ALA A 1 302 ? -1.667 35.159 -7.573 1.00 86.94 302 ALA A CA 1
ATOM 2494 C C . ALA A 1 302 ? -2.976 35.625 -6.914 1.00 86.94 302 ALA A C 1
ATOM 2496 O O . ALA A 1 302 ? -3.420 35.015 -5.945 1.00 86.94 302 ALA A O 1
ATOM 2497 N N . ALA A 1 303 ? -3.643 36.644 -7.464 1.00 87.19 303 ALA A N 1
ATOM 2498 C CA . ALA A 1 303 ? -4.940 37.100 -6.968 1.00 87.19 303 ALA A CA 1
ATOM 2499 C C . ALA A 1 303 ? -6.056 36.052 -7.157 1.00 87.19 303 ALA A C 1
ATOM 2501 O O . ALA A 1 303 ? -6.956 35.958 -6.324 1.00 87.19 303 ALA A O 1
ATOM 2502 N N . ALA A 1 304 ? -6.008 35.259 -8.232 1.00 86.00 304 ALA A N 1
ATOM 2503 C CA . ALA A 1 304 ? -7.039 34.277 -8.563 1.00 86.00 304 ALA A CA 1
ATOM 2504 C C . ALA A 1 304 ? -6.874 32.935 -7.831 1.00 86.00 304 ALA A C 1
ATOM 2506 O O . ALA A 1 304 ? -7.860 32.363 -7.362 1.00 86.00 304 ALA A O 1
ATOM 2507 N N . ILE A 1 305 ? -5.649 32.400 -7.765 1.00 83.19 305 ILE A N 1
ATOM 2508 C CA . ILE A 1 305 ? -5.372 31.054 -7.225 1.00 83.19 305 ILE A CA 1
ATOM 2509 C C . ILE A 1 305 ? -4.506 31.057 -5.956 1.00 83.19 305 ILE A C 1
ATOM 2511 O O . ILE A 1 305 ? -4.202 29.981 -5.427 1.00 83.19 305 ILE A O 1
ATOM 2515 N N . GLY A 1 306 ? -4.130 32.238 -5.459 1.00 85.19 306 GLY A N 1
ATOM 2516 C CA . GLY A 1 306 ? -3.227 32.410 -4.322 1.00 85.19 306 GLY A CA 1
ATOM 2517 C C . GLY A 1 306 ? -1.787 32.030 -4.653 1.00 85.19 306 GLY A C 1
ATOM 2518 O O . GLY A 1 306 ? -1.450 31.666 -5.782 1.00 85.19 306 GLY A O 1
ATOM 2519 N N . THR A 1 307 ? -0.923 32.062 -3.645 1.00 85.69 307 THR A N 1
ATOM 2520 C CA . THR A 1 307 ? 0.408 31.453 -3.734 1.00 85.69 307 THR A CA 1
ATOM 2521 C C . THR A 1 307 ? 0.371 29.983 -3.314 1.00 85.69 307 THR A C 1
ATOM 2523 O O . THR A 1 307 ? -0.546 29.514 -2.636 1.00 85.69 307 THR A O 1
ATOM 2526 N N . ILE A 1 308 ? 1.391 29.218 -3.708 1.00 8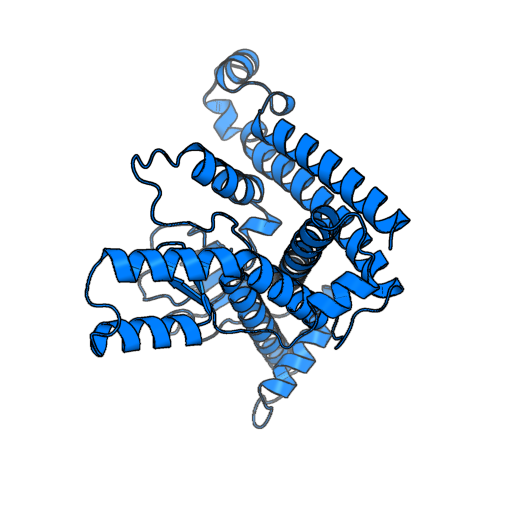3.75 308 ILE A N 1
ATOM 2527 C CA . ILE A 1 308 ? 1.491 27.812 -3.306 1.00 83.75 308 ILE A CA 1
ATOM 2528 C C . ILE A 1 308 ? 1.608 27.644 -1.784 1.00 83.75 308 ILE A C 1
ATOM 2530 O O . ILE A 1 308 ? 1.044 26.699 -1.234 1.00 83.75 308 ILE A O 1
ATOM 2534 N N . ASP A 1 309 ? 2.307 28.551 -1.099 1.00 81.38 309 ASP A N 1
ATOM 2535 C CA . ASP A 1 309 ? 2.506 28.476 0.352 1.00 81.38 309 ASP A CA 1
ATOM 2536 C C . ASP A 1 309 ? 1.251 28.866 1.146 1.00 81.38 309 ASP A C 1
ATOM 2538 O O . ASP A 1 309 ? 1.075 28.418 2.279 1.00 81.38 309 ASP A O 1
ATOM 2542 N N . GLU A 1 310 ? 0.331 29.607 0.528 1.00 83.75 310 GLU A N 1
ATOM 2543 C CA . GLU A 1 310 ? -1.001 29.893 1.070 1.00 83.75 310 GLU A CA 1
ATOM 2544 C C . GLU A 1 310 ? -2.000 28.754 0.834 1.00 83.75 310 GLU A C 1
ATOM 2546 O O . GLU A 1 310 ? -3.127 28.816 1.318 1.00 83.75 310 GLU A O 1
ATOM 2551 N N . ASN A 1 311 ? -1.624 27.684 0.122 1.00 87.69 311 ASN A N 1
ATOM 2552 C CA . ASN A 1 311 ? -2.528 26.561 -0.091 1.00 87.69 311 ASN A CA 1
ATOM 2553 C C . ASN A 1 311 ? -2.849 25.862 1.243 1.00 87.69 311 ASN A C 1
ATOM 2555 O O . ASN A 1 311 ? -2.016 25.129 1.782 1.00 87.69 311 ASN A O 1
ATOM 2559 N N . ASP A 1 312 ? -4.086 26.020 1.723 1.00 86.69 312 ASP A N 1
ATOM 2560 C CA . ASP A 1 312 ? -4.556 25.476 3.009 1.00 86.69 312 ASP A CA 1
ATOM 2561 C C . ASP A 1 312 ? -4.222 23.995 3.201 1.00 86.69 312 ASP A C 1
ATOM 2563 O O . ASP A 1 312 ? -3.806 23.572 4.276 1.00 86.69 312 ASP A O 1
ATOM 2567 N N . PHE A 1 313 ? -4.356 23.189 2.143 1.00 87.88 313 PHE A N 1
ATOM 2568 C CA . PHE A 1 313 ? -4.087 21.757 2.234 1.00 87.88 313 PHE A CA 1
ATOM 2569 C C . PHE A 1 313 ? -2.590 21.444 2.369 1.00 87.88 313 PHE A C 1
ATOM 2571 O O . PHE A 1 313 ? -2.228 20.507 3.073 1.00 87.88 313 PHE A O 1
ATOM 2578 N N . ILE A 1 314 ? -1.707 22.221 1.729 1.00 90.00 314 ILE A N 1
ATOM 2579 C CA . ILE A 1 314 ? -0.253 22.068 1.913 1.00 90.00 314 ILE A CA 1
ATOM 2580 C C . ILE A 1 314 ? 0.125 22.421 3.350 1.00 90.00 314 ILE A C 1
ATOM 2582 O O . ILE A 1 314 ? 0.881 21.680 3.977 1.00 90.00 314 ILE A O 1
ATOM 2586 N N . ARG A 1 315 ? -0.412 23.526 3.880 1.00 90.88 315 ARG A N 1
ATOM 2587 C CA . ARG A 1 315 ? -0.179 23.936 5.270 1.00 90.88 315 ARG A CA 1
ATOM 2588 C C . ARG A 1 315 ? -0.655 22.873 6.255 1.00 90.88 315 ARG A C 1
ATOM 2590 O O . ARG A 1 315 ? 0.131 22.452 7.096 1.00 90.88 315 ARG A O 1
ATOM 2597 N N . GLN A 1 316 ? -1.872 22.365 6.063 1.00 91.06 316 GLN A N 1
ATOM 2598 C CA . GLN A 1 316 ? -2.424 21.274 6.862 1.00 91.06 316 GLN A CA 1
ATOM 2599 C C . GLN A 1 316 ? -1.505 20.042 6.851 1.00 91.06 316 GLN A C 1
ATOM 2601 O O . GLN A 1 316 ? -1.174 19.515 7.906 1.00 91.06 316 GLN A O 1
ATOM 2606 N N . VAL A 1 317 ? -1.038 19.593 5.680 1.00 91.69 317 VAL A N 1
ATOM 2607 C CA . VAL A 1 317 ? -0.147 18.419 5.591 1.00 91.69 317 VAL A CA 1
ATOM 2608 C C . VAL A 1 317 ? 1.203 18.669 6.272 1.00 91.69 317 VAL A C 1
ATOM 2610 O O . VAL A 1 317 ? 1.750 17.752 6.888 1.00 91.69 317 VAL A O 1
ATOM 2613 N N . ARG A 1 318 ? 1.752 19.890 6.201 1.00 93.19 318 ARG A N 1
ATOM 2614 C CA . ARG A 1 318 ? 2.983 20.260 6.924 1.00 93.19 318 ARG A CA 1
ATOM 2615 C C . ARG A 1 318 ? 2.773 20.204 8.443 1.00 93.19 318 ARG A C 1
ATOM 2617 O O . ARG A 1 318 ? 3.617 19.649 9.144 1.00 93.19 318 ARG A O 1
ATOM 2624 N N . GLU A 1 319 ? 1.649 20.719 8.937 1.00 93.88 319 GLU A N 1
ATOM 2625 C CA . GLU A 1 319 ? 1.272 20.676 10.358 1.00 93.88 319 GLU A CA 1
ATOM 2626 C C . GLU A 1 319 ? 1.066 19.231 10.846 1.00 93.88 319 GLU A C 1
ATOM 2628 O O . GLU A 1 319 ? 1.704 18.818 11.815 1.00 93.88 319 GLU A O 1
ATOM 2633 N N . GLU A 1 320 ? 0.289 18.423 10.116 1.00 92.06 320 GLU A N 1
ATOM 2634 C CA . GLU A 1 320 ? 0.084 16.993 10.398 1.00 92.06 320 GLU A CA 1
ATOM 2635 C C . GLU A 1 320 ? 1.412 16.215 10.393 1.00 92.06 320 GLU A C 1
ATOM 2637 O O . GLU A 1 320 ? 1.631 15.323 11.215 1.00 92.06 320 GLU A O 1
ATOM 2642 N N . SER A 1 321 ? 2.337 16.565 9.493 1.00 94.38 321 SER A N 1
ATOM 2643 C CA . SER A 1 321 ? 3.672 15.957 9.451 1.00 94.38 321 SER A CA 1
ATOM 2644 C C . SER A 1 321 ? 4.494 16.324 10.685 1.00 94.38 321 SER A C 1
ATOM 2646 O O . SER A 1 321 ? 5.103 15.447 11.293 1.00 94.38 321 SER A O 1
ATOM 2648 N N . ALA A 1 322 ? 4.482 17.592 11.104 1.00 95.44 322 ALA A N 1
ATOM 2649 C CA . ALA A 1 322 ? 5.165 18.034 12.317 1.00 95.44 322 ALA A CA 1
ATOM 2650 C C . ALA A 1 322 ? 4.586 17.380 13.587 1.00 95.44 322 ALA A C 1
ATOM 2652 O O . ALA A 1 322 ? 5.331 17.012 14.496 1.00 95.44 322 ALA A O 1
ATOM 2653 N N . GLU A 1 323 ? 3.267 17.200 13.660 1.00 94.38 323 GLU A N 1
ATOM 2654 C CA . GLU A 1 323 ? 2.606 16.434 14.724 1.00 94.38 323 GLU A CA 1
ATOM 2655 C C . GLU A 1 323 ? 3.031 14.968 14.727 1.00 94.38 323 GLU A C 1
ATOM 2657 O O . GLU A 1 323 ? 3.413 14.442 15.773 1.00 94.38 323 GLU A O 1
ATOM 2662 N N . TYR A 1 324 ? 3.043 14.325 13.560 1.00 94.75 324 TYR A N 1
ATOM 2663 C CA . TYR A 1 324 ? 3.482 12.940 13.432 1.00 94.75 324 TYR A CA 1
ATOM 2664 C C . TYR A 1 324 ? 4.941 12.753 13.874 1.00 94.75 324 TYR A C 1
ATOM 2666 O O . TYR A 1 324 ? 5.252 11.811 14.602 1.00 94.75 324 TYR A O 1
ATOM 2674 N N . LEU A 1 325 ? 5.837 13.668 13.492 1.00 94.75 325 LEU A N 1
ATOM 2675 C CA . LEU A 1 325 ? 7.243 13.641 13.904 1.00 94.75 325 LEU A CA 1
ATOM 2676 C C . LEU A 1 325 ? 7.397 13.766 15.428 1.00 94.75 325 LEU A C 1
ATOM 2678 O O . LEU A 1 325 ? 8.182 13.022 16.020 1.00 94.75 325 LEU A O 1
ATOM 2682 N N . ARG A 1 326 ? 6.627 14.658 16.070 1.00 94.94 326 ARG A N 1
ATOM 2683 C CA . ARG A 1 326 ? 6.597 14.788 17.538 1.00 94.94 326 ARG A CA 1
ATOM 2684 C C . ARG A 1 326 ? 6.105 13.505 18.202 1.00 94.94 326 ARG A C 1
ATOM 2686 O O . ARG A 1 326 ? 6.785 12.985 19.083 1.00 94.94 326 ARG A O 1
ATOM 2693 N N . LEU A 1 327 ? 5.000 12.942 17.712 1.00 92.81 327 LEU A N 1
ATOM 2694 C CA . LEU A 1 327 ? 4.453 11.680 18.211 1.00 92.81 327 LEU A CA 1
ATOM 2695 C C . LEU A 1 327 ? 5.477 10.541 18.114 1.00 92.81 327 LEU A C 1
ATOM 2697 O O . LEU A 1 327 ? 5.669 9.788 19.067 1.00 92.81 327 LEU A O 1
ATOM 2701 N N . VAL A 1 328 ? 6.168 10.411 16.979 1.00 94.25 328 VAL A N 1
ATOM 2702 C CA . VAL A 1 328 ? 7.210 9.389 16.812 1.00 94.25 328 VAL A CA 1
ATOM 2703 C C . VAL A 1 328 ? 8.361 9.605 17.798 1.00 94.25 328 VAL A C 1
ATOM 2705 O O . VAL A 1 328 ? 8.838 8.635 18.387 1.00 94.25 328 VAL A O 1
ATOM 2708 N N . ALA A 1 329 ? 8.799 10.848 18.015 1.00 93.56 329 ALA A N 1
ATOM 2709 C CA . ALA A 1 329 ? 9.853 11.156 18.979 1.00 93.56 329 ALA A CA 1
ATOM 2710 C C . ALA A 1 329 ? 9.456 10.775 20.418 1.00 93.56 329 ALA A C 1
ATOM 2712 O O . ALA A 1 329 ? 10.246 10.146 21.122 1.00 93.56 329 ALA A O 1
ATOM 2713 N N . GLU A 1 330 ? 8.223 11.072 20.830 1.00 91.75 330 GLU A N 1
ATOM 2714 C CA . GLU A 1 330 ? 7.678 10.671 22.134 1.00 91.75 330 GLU A CA 1
ATOM 2715 C C . GLU A 1 330 ? 7.614 9.145 22.280 1.00 91.75 330 GLU A C 1
ATOM 2717 O O . GLU A 1 330 ? 8.036 8.581 23.293 1.00 91.75 330 GLU A O 1
ATOM 2722 N N . ILE A 1 331 ? 7.140 8.444 21.245 1.00 91.88 331 ILE A N 1
ATOM 2723 C CA . ILE A 1 331 ? 7.082 6.979 21.239 1.00 91.88 331 ILE A CA 1
ATOM 2724 C C . ILE A 1 331 ? 8.484 6.380 21.355 1.00 91.88 331 ILE A C 1
ATOM 2726 O O . ILE A 1 331 ? 8.658 5.407 22.089 1.00 91.88 331 ILE A O 1
ATOM 2730 N N . LYS A 1 332 ? 9.489 6.944 20.674 1.00 90.88 332 LYS A N 1
ATOM 2731 C CA . LYS A 1 332 ? 10.881 6.480 20.776 1.00 90.88 332 LYS A CA 1
ATOM 2732 C C . LYS A 1 332 ? 11.437 6.601 22.193 1.00 90.88 332 LYS A C 1
ATOM 2734 O O . LYS A 1 332 ? 12.175 5.720 22.611 1.00 90.88 332 LYS A O 1
ATOM 2739 N N . GLN A 1 333 ? 11.080 7.649 22.936 1.00 86.62 333 GLN A N 1
ATOM 2740 C CA . GLN A 1 333 ? 11.511 7.807 24.332 1.00 86.62 333 GLN A CA 1
ATOM 2741 C C . GLN A 1 333 ? 10.891 6.745 25.255 1.00 86.62 333 GLN A C 1
ATOM 2743 O O . GLN A 1 333 ? 11.510 6.337 26.235 1.00 86.62 333 GLN A O 1
ATOM 2748 N N . ARG A 1 334 ? 9.680 6.278 24.927 1.00 78.94 334 ARG A N 1
ATOM 2749 C CA . ARG A 1 334 ? 8.936 5.250 25.678 1.00 78.94 334 ARG A CA 1
ATOM 2750 C C . ARG A 1 334 ? 9.258 3.812 25.260 1.00 78.94 334 ARG A C 1
ATOM 2752 O O . ARG A 1 334 ? 8.949 2.884 26.007 1.00 78.94 334 ARG A O 1
ATOM 2759 N N . SER A 1 335 ? 9.777 3.623 24.046 1.00 78.38 335 SER A N 1
ATOM 2760 C CA . SER A 1 335 ? 9.973 2.313 23.409 1.00 78.38 335 SER A CA 1
ATOM 2761 C C . SER A 1 335 ? 11.317 1.740 23.733 1.00 78.38 335 SER A C 1
ATOM 2763 O O . SER A 1 335 ? 11.341 0.575 24.175 1.00 78.38 335 SER A O 1
#

Foldseek 3Di:
DAEPDPDDPWDFDDLAPCKYWDCDVVQREIEIEGVCCLQAVLQVQVVQLVCVVVVPPDPDPLFDADSHPLFLQVLLSLVVNLLQLQLQQLVQVCVVVVHDPPPPDSVNSSVNSCVQLVDDPVSRVPTQRFGPPGTPDPHTYTYPPSSVNSVSSLLSLLLLLLVLLLVVCVVVVVDAPVNSQVQQADAAQSAWDQDPRDIDHPVLVVVLVVCVVVCVQVDPVSSSVSSVVRNVCRSSSSNSNSQNSLCVSVVHNGDDPVSSLVSLVSNLVSLVSSLVSSLVSVVCCVPPVVNCVVDPHVVRVCVPPNDSVPPPSSVVSVVVSVVSNVSSVVSNVRD

Sequence (335 aa):
MLISKADYPAELDIPLPFSLLNNNATLNRLEIMPAFWWMYNMYALARNGAKYRSRDKRKNKKQNIEFECLAPDTIEEIFAACRLLEIWTARAWLRSAGRPEDGVSEQALAARGRDLLSGPEEEVAHLEILGENMERSSRKVVILKTWQAWRAYHDMIRYYGVKNLAAWIHAHPEAGFEAMQKALSGRRIERWVNFGGQLMHEKETDRLRADIVSGRLRDWQAIHRRYTSLWEKYPLAKQKHAFASLCSVLGVRRLNRKQWLAALEDSVRIQQFVSDQVYLSRKKDYDNPFHRATFRNDEEMAAAIGTIDENDFIRQVREESAEYLRLVAEIKQRS

pLDDT: mean 93.25, std 5.2, range [70.12, 98.75]